Protein AF-A0A1F3XWE1-F1 (afdb_monomer_lite)

Sequence (343 aa):
MKLKFFFPVFALLLFAAQSAFTLTHSPFFERWLNPGEELTTATFKRLLDIAKEDPDAYELVQTAAARLNTASPDELITIVKLCPEVQVGEFRTSTSTLSAEPSRNWEQAIEENPELKDKVSRGYETAETRTPTRAILKILTELTICINPDRTLLDSYATLIHELAHYRGYSLFNARQDPLDFKDLEDYLAKVIRMPGGELEAYSTQYRALKRLKAMTRLPYSDSLEIFFTDYGDVVDEDKLSEFILNTLADGLYRKSLTTNFINLVVSDYNSTVRDYNLNVSEYRPLARRNLAIVTRNGDRQKQEYYANYVAALDAEIEAQVVRLEELKSRFGDLIVVNTTSP

Secondary structure (DSSP, 8-state):
-------SSHHHHHHHHHHHSSTT--TTTSBSS-TT----HHHHHHHHHHHHTSHHHHHHHHHHHHHTT-SSGGGGGGGEEE---EEETTEEE----PPP---HHHHHHHHS-HHHHHHHHHHHHS-----THHHHHHHHHS--EEE-TTSBHHHHHHHHHHHHHTTTSS-TTTS---GGGSSSHHHHHHHHHHSTTSHHHHHHHHHHHHHHHHHHH------GGGGGB-TTS-BS-HHHHHHHHHHHTTTTHHHHHHHHHHHHHHHHHHHHHHHHHHHIIIIIHHHHHHHHHHHHHHT-HHHHHHHHHHHHHHHHHHHHHHHHHHHHHHHHHHHHHHHHS--

Structure (mmCIF, N/CA/C/O backbone):
data_AF-A0A1F3XWE1-F1
#
_entry.id   AF-A0A1F3XWE1-F1
#
loop_
_atom_site.group_PDB
_atom_site.id
_atom_site.type_symbol
_atom_site.label_atom_id
_atom_site.label_alt_id
_atom_site.label_comp_id
_atom_site.label_asym_id
_atom_site.label_entity_id
_atom_site.label_seq_id
_atom_site.pdbx_PDB_ins_code
_atom_site.Cartn_x
_atom_site.Cartn_y
_atom_site.Cartn_z
_atom_site.occupancy
_atom_site.B_iso_or_equiv
_atom_site.auth_seq_id
_atom_site.auth_comp_id
_atom_site.auth_asym_id
_atom_site.auth_atom_id
_atom_site.pdbx_PDB_model_num
ATOM 1 N N . MET A 1 1 ? -58.934 -11.720 65.790 1.00 38.44 1 MET A N 1
ATOM 2 C CA . MET A 1 1 ? -57.595 -11.265 65.352 1.00 38.44 1 MET A CA 1
ATOM 3 C C . MET A 1 1 ? -56.863 -12.418 64.680 1.00 38.44 1 MET A C 1
ATOM 5 O O . MET A 1 1 ? -56.522 -13.378 65.353 1.00 38.44 1 MET A O 1
ATOM 9 N N . LYS A 1 2 ? -56.680 -12.368 63.357 1.00 36.88 2 LYS A N 1
ATOM 10 C CA . LYS A 1 2 ? -55.825 -13.295 62.598 1.00 36.88 2 LYS A CA 1
ATOM 11 C C . LYS A 1 2 ? -55.049 -12.458 61.577 1.00 36.88 2 LYS A C 1
ATOM 13 O O . LYS A 1 2 ? -55.593 -12.154 60.523 1.00 36.88 2 LYS A O 1
ATOM 18 N N . LEU A 1 3 ? -53.820 -12.055 61.904 1.00 37.91 3 LEU A N 1
ATOM 19 C CA . LEU A 1 3 ? -52.860 -11.586 60.902 1.00 37.91 3 LEU A CA 1
ATOM 20 C C . LEU A 1 3 ? -52.168 -12.826 60.330 1.00 37.91 3 LEU A C 1
ATOM 22 O O . LEU A 1 3 ? -51.479 -13.540 61.057 1.00 37.91 3 LEU A O 1
ATOM 26 N N . LYS A 1 4 ? -52.394 -13.112 59.047 1.00 40.78 4 LYS A N 1
ATOM 27 C CA . LYS A 1 4 ? -51.652 -14.131 58.303 1.00 40.78 4 LYS A CA 1
ATOM 28 C C . LYS A 1 4 ? -50.571 -13.451 57.462 1.00 40.78 4 LYS A C 1
ATOM 30 O O . LYS A 1 4 ? -50.860 -12.539 56.697 1.00 40.78 4 LYS A O 1
ATOM 35 N N . PHE A 1 5 ? -49.353 -13.937 57.677 1.00 44.38 5 PHE A N 1
ATOM 36 C CA . PHE A 1 5 ? -48.121 -13.814 56.902 1.00 44.38 5 PHE A CA 1
ATOM 37 C C . PHE A 1 5 ? -48.283 -13.398 55.432 1.00 44.38 5 PHE A C 1
ATOM 39 O O . PHE A 1 5 ? -48.908 -14.106 54.647 1.00 44.38 5 PHE A O 1
ATOM 46 N N . PHE A 1 6 ? -47.615 -12.303 55.063 1.00 46.88 6 PHE A N 1
ATOM 47 C CA . PHE A 1 6 ? -47.475 -11.808 53.692 1.00 46.88 6 PHE A CA 1
ATOM 48 C C . PHE A 1 6 ? -46.016 -11.401 53.417 1.00 46.88 6 PHE A C 1
ATOM 50 O O . PHE A 1 6 ? -45.745 -10.262 53.086 1.00 46.88 6 PHE A O 1
ATOM 57 N N . PHE A 1 7 ? -45.041 -12.296 53.595 1.00 50.22 7 PHE A N 1
ATOM 58 C CA . PHE A 1 7 ? -43.646 -12.028 53.202 1.00 50.22 7 PHE A CA 1
ATOM 59 C C . PHE A 1 7 ? -42.942 -13.348 52.860 1.00 50.22 7 PHE A C 1
ATOM 61 O O . PHE A 1 7 ? -42.582 -14.093 53.769 1.00 50.22 7 PHE A O 1
ATOM 68 N N . PRO A 1 8 ? -42.831 -13.689 51.558 1.00 43.97 8 PRO A N 1
ATOM 69 C CA . PRO A 1 8 ? -41.490 -13.890 50.997 1.00 43.97 8 PRO A CA 1
ATOM 70 C C . PRO A 1 8 ? -41.343 -13.474 49.514 1.00 43.97 8 PRO A C 1
ATOM 72 O O . PRO A 1 8 ? -40.483 -14.000 48.820 1.00 43.97 8 PRO A O 1
ATOM 75 N N . VAL A 1 9 ? -42.149 -12.537 48.994 1.00 45.38 9 VAL A N 1
ATOM 76 C CA . VAL A 1 9 ? -42.001 -12.064 47.591 1.00 45.38 9 VAL A CA 1
ATOM 77 C C . VAL A 1 9 ? -41.087 -10.832 47.476 1.00 45.38 9 VAL A C 1
ATOM 79 O O . VAL A 1 9 ? -40.460 -10.612 46.446 1.00 45.38 9 VAL A O 1
ATOM 82 N N . PHE A 1 10 ? -40.912 -10.063 48.555 1.00 43.81 10 PHE A N 1
ATOM 83 C CA . PHE A 1 10 ? -40.093 -8.843 48.527 1.00 43.81 10 PHE A CA 1
ATOM 84 C C . PHE A 1 10 ? -38.574 -9.102 48.544 1.00 43.81 10 PHE A C 1
ATOM 86 O O . PHE A 1 10 ? -37.811 -8.291 48.030 1.00 43.81 10 PHE A O 1
ATOM 93 N N . ALA A 1 11 ? -38.121 -10.243 49.076 1.00 43.62 11 ALA A N 1
ATOM 94 C CA . ALA A 1 11 ? -36.691 -10.561 49.156 1.00 43.62 11 ALA A CA 1
ATOM 95 C C . ALA A 1 11 ? -36.092 -11.026 47.812 1.00 43.62 11 ALA A C 1
ATOM 97 O O . ALA A 1 11 ? -34.915 -10.783 47.557 1.00 43.62 11 ALA A O 1
ATOM 98 N N . LEU A 1 12 ? -36.894 -11.631 46.923 1.00 39.72 12 LEU A N 1
ATOM 99 C CA . LEU A 1 12 ? -36.429 -12.027 45.585 1.00 39.72 12 LEU A CA 1
ATOM 100 C C . LEU A 1 12 ? -36.300 -10.829 44.626 1.00 39.72 12 LEU A C 1
ATOM 102 O O . LEU A 1 12 ? -35.434 -10.830 43.754 1.00 39.72 12 LEU A O 1
ATOM 106 N N . LEU A 1 13 ? -37.116 -9.785 44.808 1.00 41.59 13 LEU A N 1
ATOM 107 C CA . LEU A 1 13 ? -37.059 -8.573 43.982 1.00 41.59 13 LEU A CA 1
ATOM 108 C C . LEU A 1 13 ? -35.859 -7.674 44.322 1.00 41.59 13 LEU A C 1
ATOM 110 O O . LEU A 1 13 ? -35.336 -7.009 43.433 1.00 41.59 13 LEU A O 1
ATOM 114 N N . LEU A 1 14 ? -35.361 -7.699 45.563 1.00 43.78 14 LEU A N 1
ATOM 115 C CA . LEU A 1 14 ? -34.156 -6.950 45.944 1.00 43.78 14 LEU A CA 1
ATOM 116 C C . LEU A 1 14 ? -32.855 -7.577 45.409 1.00 43.78 14 LEU A C 1
ATOM 118 O O . LEU A 1 14 ? -31.953 -6.838 45.019 1.00 43.78 14 LEU A O 1
ATOM 122 N N . PHE A 1 15 ? -32.775 -8.907 45.289 1.00 43.91 15 PHE A N 1
ATOM 123 C CA . PHE A 1 15 ? -31.618 -9.567 44.663 1.00 43.91 15 PHE A CA 1
ATOM 124 C C . PHE A 1 15 ? -31.596 -9.415 43.132 1.00 43.91 15 PHE A C 1
ATOM 126 O O . PHE A 1 15 ? -30.522 -9.267 42.545 1.00 43.91 15 PHE A O 1
ATOM 133 N N . ALA A 1 16 ? -32.764 -9.375 42.481 1.00 45.50 16 ALA A N 1
ATOM 134 C CA . ALA A 1 16 ? -32.868 -9.060 41.053 1.00 45.50 16 ALA A CA 1
ATOM 135 C C . ALA A 1 16 ? -32.556 -7.577 40.755 1.00 45.50 16 ALA A C 1
ATOM 137 O O . ALA A 1 16 ? -31.942 -7.261 39.739 1.00 45.50 16 ALA A O 1
ATOM 138 N N . ALA A 1 17 ? -32.907 -6.659 41.663 1.00 45.22 17 ALA A N 1
ATOM 139 C CA . ALA A 1 17 ? -32.589 -5.239 41.512 1.00 45.22 17 ALA A CA 1
ATOM 140 C C . ALA A 1 17 ? -31.094 -4.926 41.726 1.00 45.22 17 ALA A C 1
ATOM 142 O O . ALA A 1 17 ? -30.559 -4.059 41.042 1.00 45.22 17 ALA A O 1
ATOM 143 N N . GLN A 1 18 ? -30.388 -5.646 42.610 1.00 45.31 18 GLN A N 1
ATOM 144 C CA . GLN A 1 18 ? -28.936 -5.470 42.797 1.00 45.31 18 GLN A CA 1
ATOM 145 C C . GLN A 1 18 ? -28.090 -6.087 41.674 1.00 45.31 18 GLN A C 1
ATOM 147 O O . GLN A 1 18 ? -27.029 -5.557 41.346 1.00 45.31 18 GLN A O 1
ATOM 152 N N . SER A 1 19 ? -28.569 -7.155 41.032 1.00 44.84 19 SER A N 1
ATOM 153 C CA . SER A 1 19 ? -27.909 -7.738 39.852 1.00 44.84 19 SER A CA 1
ATOM 154 C C . SER A 1 19 ? -28.172 -6.947 38.563 1.00 44.84 19 SER A C 1
ATOM 156 O O . SER A 1 19 ? -27.360 -6.997 37.645 1.00 44.84 19 SER A O 1
ATOM 158 N N . ALA A 1 20 ? -29.236 -6.138 38.512 1.00 46.00 20 ALA A N 1
ATOM 159 C CA . ALA A 1 20 ? -29.460 -5.175 37.432 1.00 46.00 20 ALA A CA 1
ATOM 160 C C . ALA A 1 20 ? -28.655 -3.865 37.593 1.00 46.00 20 ALA A C 1
ATOM 162 O O . ALA A 1 20 ? -28.468 -3.142 36.618 1.00 46.00 20 ALA A O 1
ATOM 163 N N . PHE A 1 21 ? -28.145 -3.556 38.794 1.00 44.34 21 PHE A N 1
ATOM 164 C CA . PHE A 1 21 ? -27.454 -2.288 39.085 1.00 44.34 21 PHE A CA 1
ATOM 165 C C . PHE A 1 21 ? -25.925 -2.324 38.910 1.00 44.34 21 PHE A C 1
ATOM 167 O O . PHE A 1 21 ? -25.269 -1.300 39.071 1.00 44.34 21 PHE A O 1
ATOM 174 N N . THR A 1 22 ? -25.340 -3.474 38.566 1.00 47.19 22 THR A N 1
ATOM 175 C CA . THR A 1 22 ? -23.885 -3.624 38.341 1.00 47.19 22 THR A CA 1
ATOM 176 C C . THR A 1 22 ? -23.480 -3.633 36.865 1.00 47.19 22 THR A C 1
ATOM 178 O O . THR A 1 22 ? -22.293 -3.668 36.559 1.00 47.19 22 THR A O 1
ATOM 181 N N . LEU A 1 23 ? -24.437 -3.517 35.938 1.00 48.06 23 LEU A N 1
ATOM 182 C CA . LEU A 1 23 ? -24.165 -3.390 34.498 1.00 48.06 23 LEU A CA 1
ATOM 183 C C . LEU A 1 23 ? -23.799 -1.962 34.053 1.00 48.06 23 LEU A C 1
ATOM 185 O O . LEU A 1 23 ? -23.450 -1.761 32.894 1.00 48.06 23 LEU A O 1
ATOM 189 N N . THR A 1 24 ? -23.860 -0.968 34.943 1.00 50.25 24 THR A N 1
ATOM 190 C CA . THR A 1 24 ? -23.627 0.447 34.598 1.00 50.25 24 THR A CA 1
ATOM 191 C C . THR A 1 24 ? -22.168 0.899 34.676 1.00 50.25 24 THR A C 1
ATOM 193 O O . THR A 1 24 ? -21.884 2.008 34.246 1.00 50.25 24 THR A O 1
ATOM 196 N N . HIS A 1 25 ? -21.249 0.059 35.164 1.00 58.22 25 HIS A N 1
ATOM 197 C CA . HIS A 1 25 ? -19.831 0.416 35.351 1.00 58.22 25 HIS A CA 1
ATOM 198 C C . HIS A 1 25 ? -18.911 -0.633 34.725 1.00 58.22 25 HIS A C 1
ATOM 200 O O . HIS A 1 25 ? -18.010 -1.180 35.364 1.00 58.22 25 HIS A O 1
ATOM 206 N N . SER A 1 26 ? -19.196 -1.002 33.475 1.00 67.50 26 SER A N 1
ATOM 207 C CA . SER A 1 26 ? -18.254 -1.829 32.732 1.00 67.50 26 SER A CA 1
ATOM 208 C C . SER A 1 26 ? -17.048 -0.970 32.338 1.00 67.50 26 SER A C 1
ATOM 210 O O . SER A 1 26 ? -17.235 0.022 31.626 1.00 67.50 26 SER A O 1
ATOM 212 N N . PRO A 1 27 ? -15.810 -1.365 32.694 1.00 71.62 27 PRO A N 1
ATOM 213 C CA . PRO A 1 27 ? -14.606 -0.623 32.316 1.00 71.62 27 PRO A CA 1
ATOM 214 C C . PRO A 1 27 ? -14.388 -0.571 30.795 1.00 71.62 27 PRO A C 1
ATOM 216 O O . PRO A 1 27 ? -13.510 0.148 30.327 1.00 71.62 27 PRO A O 1
ATOM 219 N N . PHE A 1 28 ? -15.164 -1.340 30.023 1.00 72.88 28 PHE A N 1
ATOM 220 C CA . PHE A 1 28 ? -15.141 -1.327 28.565 1.00 72.88 28 PHE A CA 1
ATOM 221 C C . PHE A 1 28 ? -15.847 -0.118 27.948 1.00 72.88 28 PHE A C 1
ATOM 223 O O . PHE A 1 28 ? -15.484 0.259 26.839 1.00 72.88 28 PHE A O 1
ATOM 230 N N . PHE A 1 29 ? -16.834 0.467 28.639 1.00 69.94 29 PHE A N 1
ATOM 231 C CA . PHE A 1 29 ? -17.648 1.582 28.130 1.00 69.94 29 PHE A CA 1
ATOM 232 C C . PHE A 1 29 ? -17.303 2.926 28.759 1.00 69.94 29 PHE A C 1
ATOM 234 O O . PHE A 1 29 ? -17.658 3.974 28.220 1.00 69.94 29 PHE A O 1
ATOM 241 N N . GLU A 1 30 ? -16.608 2.908 29.889 1.00 72.06 30 GLU A N 1
ATOM 242 C CA . GLU A 1 30 ? -16.018 4.114 30.442 1.00 72.06 30 GLU A CA 1
ATOM 243 C C . GLU A 1 30 ? -14.798 4.519 29.612 1.00 72.06 30 GLU A C 1
ATOM 245 O O . GLU A 1 30 ? -14.103 3.688 29.013 1.00 72.06 30 GLU A O 1
ATOM 250 N N . ARG A 1 31 ? -14.522 5.825 29.584 1.00 71.19 31 ARG A N 1
ATOM 251 C CA . ARG A 1 31 ? -13.209 6.286 29.143 1.00 71.19 31 ARG A CA 1
ATOM 252 C C . ARG A 1 31 ? -12.172 5.640 30.043 1.00 71.19 31 ARG A C 1
ATOM 254 O O . ARG A 1 31 ? -12.241 5.740 31.264 1.00 71.19 31 ARG A O 1
ATOM 261 N N . TRP A 1 32 ? -11.233 4.949 29.422 1.00 78.94 32 TRP A N 1
ATOM 262 C CA . TRP A 1 32 ? -10.223 4.174 30.132 1.00 78.94 32 TRP A CA 1
ATOM 263 C C . TRP A 1 32 ? -8.897 4.927 30.282 1.00 78.94 32 TRP A C 1
ATOM 265 O O . TRP A 1 32 ? -8.023 4.461 31.014 1.00 78.94 32 TRP A O 1
ATOM 275 N N . LEU A 1 33 ? -8.797 6.074 29.601 1.00 75.19 33 LEU A N 1
ATOM 276 C CA . LEU A 1 33 ? -7.755 7.091 29.668 1.00 75.19 33 LEU A CA 1
ATOM 277 C C . LEU A 1 33 ? -8.421 8.466 29.819 1.00 75.19 33 LEU A C 1
ATOM 279 O O . LEU A 1 33 ? -9.435 8.743 29.169 1.00 75.19 33 LEU A O 1
ATOM 283 N N . ASN A 1 34 ? -7.865 9.333 30.667 1.00 72.19 34 ASN A N 1
ATOM 284 C CA . ASN A 1 34 ? -8.291 10.732 30.706 1.00 72.19 34 ASN A CA 1
ATOM 285 C C . ASN A 1 34 ? -7.643 11.529 29.559 1.00 72.19 34 ASN A C 1
ATOM 287 O O . ASN A 1 34 ? -6.523 11.224 29.140 1.00 72.19 34 ASN A O 1
ATOM 291 N N . PRO A 1 35 ? -8.299 12.595 29.064 1.00 62.78 35 PRO A N 1
ATOM 292 C CA . PRO A 1 35 ? -7.697 13.476 28.068 1.00 62.78 35 PRO A CA 1
ATOM 293 C C . PRO A 1 35 ? -6.374 14.064 28.578 1.00 62.78 35 PRO A C 1
ATOM 295 O O . PRO A 1 35 ? -6.333 14.669 29.648 1.00 62.78 35 PRO A O 1
ATOM 298 N N . GLY A 1 36 ? -5.302 13.900 27.800 1.00 61.28 36 GLY A N 1
ATOM 299 C CA . GLY A 1 36 ? -3.960 14.380 28.147 1.00 61.28 36 GLY A CA 1
ATOM 300 C C . GLY A 1 36 ? -3.110 13.409 28.974 1.00 61.28 36 GLY A C 1
ATOM 301 O O . GLY A 1 36 ? -1.948 13.717 29.226 1.00 61.28 36 GLY A O 1
ATOM 302 N N . GLU A 1 37 ? -3.640 12.246 29.369 1.00 72.38 37 GLU A N 1
ATOM 303 C CA . GLU A 1 37 ? -2.812 11.157 29.898 1.00 72.38 37 GLU A CA 1
ATOM 304 C C . GLU A 1 37 ? -1.975 10.513 28.785 1.00 72.38 37 GLU A C 1
ATOM 306 O O . GLU A 1 37 ? -2.384 10.477 27.625 1.00 72.38 37 GLU A O 1
ATOM 311 N N . GLU A 1 38 ? -0.795 10.001 29.141 1.00 75.12 38 GLU A N 1
ATOM 312 C CA . GLU A 1 38 ? 0.094 9.280 28.225 1.00 75.12 38 GLU A CA 1
ATOM 313 C C . GLU A 1 38 ? -0.240 7.779 28.182 1.00 75.12 38 GLU A C 1
ATOM 315 O O . GLU A 1 38 ? -0.679 7.185 29.173 1.00 75.12 38 GLU A O 1
ATOM 320 N N . LEU A 1 39 ? 0.019 7.124 27.043 1.00 78.50 39 LEU A N 1
ATOM 321 C CA . LEU A 1 39 ? -0.086 5.668 26.953 1.00 78.50 39 LEU A CA 1
ATOM 322 C C . LEU A 1 39 ? 1.090 5.046 27.699 1.00 78.50 39 LEU A C 1
ATOM 324 O O . LEU A 1 39 ? 2.219 5.039 27.216 1.00 78.50 39 LEU A O 1
ATOM 328 N N . THR A 1 40 ? 0.815 4.496 28.876 1.00 83.25 40 THR A N 1
ATOM 329 C CA . THR A 1 40 ? 1.825 3.768 29.647 1.00 83.25 40 THR A CA 1
ATOM 330 C C . THR A 1 40 ? 1.863 2.297 29.236 1.00 83.25 40 THR A C 1
ATOM 332 O O . THR A 1 40 ? 0.886 1.754 28.711 1.00 83.25 40 THR A O 1
ATOM 335 N N . THR A 1 41 ? 2.952 1.603 29.573 1.00 82.75 41 THR A N 1
ATOM 336 C CA . THR A 1 41 ? 3.042 0.140 29.444 1.00 82.75 41 THR A CA 1
ATOM 337 C C . THR A 1 41 ? 1.909 -0.582 30.164 1.00 82.75 41 THR A C 1
ATOM 339 O O . THR A 1 41 ? 1.365 -1.541 29.627 1.00 82.75 41 THR A O 1
ATOM 342 N N . ALA A 1 42 ? 1.513 -0.122 31.353 1.00 83.62 42 ALA A N 1
ATOM 343 C CA . ALA A 1 42 ? 0.414 -0.733 32.096 1.00 83.62 42 ALA A CA 1
ATOM 344 C C . ALA A 1 42 ? -0.925 -0.566 31.364 1.00 83.62 42 ALA A C 1
ATOM 346 O O . ALA A 1 42 ? -1.727 -1.495 31.311 1.00 83.62 42 ALA A O 1
ATOM 347 N N . THR A 1 43 ? -1.148 0.601 30.761 1.00 83.69 43 THR A N 1
ATOM 348 C CA . THR A 1 43 ? -2.374 0.906 30.024 1.00 83.69 43 THR A CA 1
ATOM 349 C C . THR A 1 43 ? -2.422 0.087 28.727 1.00 83.69 43 THR A C 1
ATOM 351 O O . THR A 1 43 ? -3.387 -0.635 28.503 1.00 83.69 43 THR A O 1
ATOM 354 N N . PHE A 1 44 ? -1.345 0.058 27.937 1.00 87.00 44 PHE A N 1
ATOM 355 C CA . PHE A 1 44 ? -1.264 -0.789 26.739 1.00 87.00 44 PHE A CA 1
ATOM 356 C C . PHE A 1 44 ? -1.439 -2.286 27.043 1.00 87.00 44 PHE A C 1
ATOM 358 O O . PHE A 1 44 ? -2.147 -2.984 26.320 1.00 87.00 44 PHE A O 1
ATOM 365 N N . LYS A 1 45 ? -0.879 -2.776 28.158 1.00 87.38 45 LYS A N 1
ATOM 366 C CA . LYS A 1 45 ? -1.058 -4.169 28.591 1.00 87.38 45 LYS A CA 1
ATOM 367 C C . LYS A 1 45 ? -2.516 -4.560 28.768 1.00 87.38 45 LYS A C 1
ATOM 369 O O . LYS A 1 45 ? -2.858 -5.683 28.433 1.00 87.38 45 LYS A O 1
ATOM 374 N N . ARG A 1 46 ? -3.396 -3.640 29.177 1.00 87.25 46 ARG A N 1
ATOM 375 C CA . ARG A 1 46 ? -4.840 -3.919 29.257 1.00 87.25 46 ARG A CA 1
ATOM 376 C C . ARG A 1 46 ? -5.430 -4.285 27.891 1.00 87.25 46 ARG A C 1
ATOM 378 O O . ARG A 1 46 ? -6.257 -5.185 27.829 1.00 87.25 46 ARG A O 1
ATOM 385 N N . LEU A 1 47 ? -4.996 -3.628 26.810 1.00 88.12 47 LEU A N 1
ATOM 386 C CA . LEU A 1 47 ? -5.421 -3.964 25.443 1.00 88.12 47 LEU A CA 1
ATOM 387 C C . LEU A 1 47 ? -4.883 -5.335 25.016 1.00 88.12 47 LEU A C 1
ATOM 389 O O . LEU A 1 47 ? -5.623 -6.137 24.449 1.00 88.12 47 LEU A O 1
ATOM 393 N N . LEU A 1 48 ? -3.615 -5.621 25.325 1.00 89.56 48 LEU A N 1
ATOM 394 C CA . LEU A 1 48 ? -3.004 -6.917 25.020 1.00 89.56 48 LEU A CA 1
ATOM 395 C C . LEU A 1 48 ? -3.619 -8.062 25.822 1.00 89.56 48 LEU A C 1
ATOM 397 O O . LEU A 1 48 ? -3.764 -9.158 25.297 1.00 89.56 48 LEU A O 1
ATOM 401 N N . ASP A 1 49 ? -3.976 -7.827 27.079 1.00 90.00 49 ASP A N 1
ATOM 402 C CA . ASP A 1 49 ? -4.607 -8.833 27.924 1.00 90.00 49 ASP A CA 1
ATOM 403 C C . ASP A 1 49 ? -6.006 -9.172 27.401 1.00 90.00 49 ASP A C 1
ATOM 405 O O . ASP A 1 49 ? -6.340 -10.346 27.329 1.00 90.00 49 ASP A O 1
ATOM 409 N N . ILE A 1 50 ? -6.769 -8.188 26.905 1.00 88.69 50 ILE A N 1
ATOM 410 C CA . ILE A 1 50 ? -8.016 -8.461 26.168 1.00 88.69 50 ILE A CA 1
ATOM 411 C C . ILE A 1 50 ? -7.728 -9.286 24.906 1.00 88.69 50 ILE A C 1
ATOM 413 O O . ILE A 1 50 ? -8.427 -10.261 24.642 1.00 88.69 50 ILE A O 1
ATOM 417 N N . ALA A 1 51 ? -6.698 -8.924 24.134 1.00 89.62 51 ALA A N 1
ATOM 418 C CA . ALA A 1 51 ? -6.335 -9.661 22.926 1.00 89.62 51 ALA A CA 1
ATOM 419 C C . ALA A 1 51 ? -5.928 -11.115 23.218 1.00 89.62 51 ALA A C 1
ATOM 421 O O . ALA A 1 51 ? -6.259 -11.986 22.430 1.00 89.62 51 ALA A O 1
ATOM 422 N N . LYS A 1 52 ? -5.262 -11.402 24.346 1.00 90.19 52 LYS A N 1
ATOM 423 C CA . LYS A 1 52 ? -4.861 -12.766 24.751 1.00 90.19 52 LYS A CA 1
ATOM 424 C C . LYS A 1 52 ? -6.040 -13.699 25.025 1.00 90.19 52 LYS A C 1
ATOM 426 O O . LYS A 1 52 ? -5.885 -14.908 24.877 1.00 90.19 52 LYS A O 1
ATOM 431 N N . GLU A 1 53 ? -7.191 -13.156 25.414 1.00 89.06 53 GLU A N 1
ATOM 432 C CA . GLU A 1 53 ? -8.419 -13.936 25.622 1.00 89.06 53 GLU A CA 1
ATOM 433 C C . GLU A 1 53 ? -9.100 -14.322 24.291 1.00 89.06 53 GLU A C 1
ATOM 435 O O . GLU A 1 53 ? -9.983 -15.177 24.270 1.00 89.06 53 GLU A O 1
ATOM 440 N N . ASP A 1 54 ? -8.678 -13.728 23.167 1.00 88.69 54 ASP A N 1
ATOM 441 C CA . ASP A 1 54 ? -9.142 -14.046 21.814 1.00 88.69 54 ASP A CA 1
ATOM 442 C C . ASP A 1 54 ? -7.990 -14.654 20.982 1.00 88.69 54 ASP A C 1
ATOM 444 O O . ASP A 1 54 ? -7.097 -13.924 20.548 1.00 88.69 54 ASP A O 1
ATOM 448 N N . PRO A 1 55 ? -8.003 -15.974 20.701 1.00 89.50 55 PRO A N 1
ATOM 449 C CA . PRO A 1 55 ? -6.930 -16.640 19.961 1.00 89.50 55 PRO A CA 1
ATOM 450 C C . PRO A 1 55 ? -6.570 -15.983 18.622 1.00 89.50 55 PRO A C 1
ATOM 452 O O . PRO A 1 55 ? -5.386 -15.877 18.302 1.00 89.50 55 PRO A O 1
ATOM 455 N N . ASP A 1 56 ? -7.557 -15.494 17.868 1.00 89.25 56 ASP A N 1
ATOM 456 C CA . ASP A 1 56 ? -7.319 -14.873 16.560 1.00 89.25 56 ASP A CA 1
ATOM 457 C C . ASP A 1 56 ? -6.712 -13.471 16.719 1.00 89.25 56 ASP A C 1
ATOM 459 O O . ASP A 1 56 ? -5.857 -13.058 15.934 1.00 89.25 56 ASP A O 1
ATOM 463 N N . ALA A 1 57 ? -7.157 -12.719 17.731 1.00 90.94 57 ALA A N 1
ATOM 464 C CA . ALA A 1 57 ? -6.595 -11.408 18.040 1.00 90.94 57 ALA A CA 1
ATOM 465 C C . ALA A 1 57 ? -5.168 -11.530 18.590 1.00 90.94 57 ALA A C 1
ATOM 467 O O . ALA A 1 57 ? -4.303 -10.709 18.286 1.00 90.94 57 ALA A O 1
ATOM 468 N N . TYR A 1 58 ? -4.892 -12.572 19.371 1.00 92.06 58 TYR A N 1
ATOM 469 C CA . TYR A 1 58 ? -3.552 -12.827 19.868 1.00 92.06 58 TYR A CA 1
ATOM 470 C C . TYR A 1 58 ? -2.596 -13.269 18.754 1.00 92.06 58 TYR A C 1
ATOM 472 O O . TYR A 1 58 ? -1.452 -12.816 18.717 1.00 92.06 58 TYR A O 1
ATOM 480 N N . GLU A 1 59 ? -3.065 -14.072 17.796 1.00 91.12 59 GLU A N 1
ATOM 481 C CA . GLU A 1 59 ? -2.294 -14.415 16.596 1.00 91.12 59 GLU A CA 1
ATOM 482 C C . GLU A 1 59 ? -1.914 -13.160 15.784 1.00 91.12 59 GLU A C 1
ATOM 484 O O . GLU A 1 59 ? -0.775 -13.044 15.323 1.00 91.12 59 GLU A O 1
ATOM 489 N N . LEU A 1 60 ? -2.821 -12.181 15.647 1.00 89.19 60 LEU A N 1
ATOM 490 C CA . LEU A 1 60 ? -2.517 -10.888 15.011 1.00 89.19 60 LEU A CA 1
ATOM 491 C C . LEU A 1 60 ? -1.393 -10.147 15.723 1.00 89.19 60 LEU A C 1
ATOM 493 O O . LEU A 1 60 ? -0.444 -9.692 15.088 1.00 89.19 60 LEU A O 1
ATOM 497 N N . VAL A 1 61 ? -1.496 -10.051 17.048 1.00 89.25 61 VAL A N 1
ATOM 498 C CA . VAL A 1 61 ? -0.485 -9.422 17.898 1.00 89.25 61 VAL A CA 1
ATOM 499 C C . VAL A 1 61 ? 0.873 -10.101 17.696 1.00 89.25 61 VAL A C 1
ATOM 501 O O . VAL A 1 61 ? 1.878 -9.423 17.489 1.00 89.25 61 VAL A O 1
ATOM 504 N N . GLN A 1 62 ? 0.914 -11.435 17.694 1.00 89.00 62 GLN A N 1
ATOM 505 C CA . GLN A 1 62 ? 2.142 -12.197 17.456 1.00 89.00 62 GLN A CA 1
ATOM 506 C C . GLN A 1 62 ? 2.701 -11.974 16.045 1.00 89.00 62 GLN A C 1
ATOM 508 O O . GLN A 1 62 ? 3.908 -11.798 15.880 1.00 89.00 62 GLN A O 1
ATOM 513 N N . THR A 1 63 ? 1.831 -11.939 15.037 1.00 85.69 63 THR A N 1
ATOM 514 C CA . THR A 1 63 ? 2.209 -11.706 13.637 1.00 85.69 63 THR A CA 1
ATOM 515 C C . THR A 1 63 ? 2.824 -10.320 13.455 1.00 85.69 63 THR A C 1
ATOM 517 O O . THR A 1 63 ? 3.896 -10.193 12.861 1.00 85.69 63 THR A O 1
ATOM 520 N N . ALA A 1 64 ? 2.188 -9.283 14.002 1.00 84.38 64 ALA A N 1
ATOM 521 C CA . ALA A 1 64 ? 2.704 -7.920 13.963 1.00 84.38 64 ALA A CA 1
ATOM 522 C C . ALA A 1 64 ? 4.041 -7.804 14.709 1.00 84.38 64 ALA A C 1
ATOM 524 O O . ALA A 1 64 ? 5.002 -7.260 14.167 1.00 84.38 64 ALA A O 1
ATOM 525 N N . ALA A 1 65 ? 4.140 -8.390 15.908 1.00 84.50 65 ALA A N 1
ATOM 526 C CA . ALA A 1 65 ? 5.366 -8.402 16.702 1.00 84.50 65 ALA A CA 1
ATOM 527 C C . ALA A 1 65 ? 6.541 -9.041 15.940 1.00 84.50 65 ALA A C 1
ATOM 529 O O . ALA A 1 65 ? 7.635 -8.469 15.889 1.00 84.50 65 ALA A O 1
ATOM 530 N N . ALA A 1 66 ? 6.305 -10.190 15.299 1.00 81.50 66 ALA A N 1
ATOM 531 C CA . ALA A 1 66 ? 7.310 -10.883 14.500 1.00 81.50 66 ALA A CA 1
ATOM 532 C C . ALA A 1 66 ? 7.753 -10.055 13.285 1.00 81.50 66 ALA A C 1
ATOM 534 O O . ALA A 1 66 ? 8.946 -9.939 13.017 1.00 81.50 66 ALA A O 1
ATOM 535 N N . ARG A 1 67 ? 6.810 -9.434 12.568 1.00 78.19 67 ARG A N 1
ATOM 536 C CA . ARG A 1 67 ? 7.120 -8.606 11.389 1.00 78.19 67 ARG A CA 1
ATOM 537 C C . ARG A 1 67 ? 7.911 -7.353 11.716 1.00 78.19 67 ARG A C 1
ATOM 539 O O . ARG A 1 67 ? 8.713 -6.906 10.903 1.00 78.19 67 ARG A O 1
ATOM 546 N N . LEU A 1 68 ? 7.702 -6.813 12.905 1.00 76.69 68 LEU A N 1
ATOM 547 C CA . LEU A 1 68 ? 8.420 -5.648 13.399 1.00 76.69 68 LEU A CA 1
ATOM 548 C C . LEU A 1 68 ? 9.755 -5.998 14.057 1.00 76.69 68 LEU A C 1
ATOM 550 O O . LEU A 1 68 ? 10.417 -5.113 14.590 1.00 76.69 68 LEU A O 1
ATOM 554 N N . ASN A 1 69 ? 10.171 -7.270 13.989 1.00 79.25 69 ASN A N 1
ATOM 555 C CA . ASN A 1 69 ? 11.387 -7.785 14.616 1.00 79.25 69 ASN A CA 1
ATOM 556 C C . ASN A 1 69 ? 11.472 -7.441 16.110 1.00 79.25 69 ASN A C 1
ATOM 558 O O . ASN A 1 69 ? 12.554 -7.192 16.641 1.00 79.25 69 ASN A O 1
ATOM 562 N N . THR A 1 70 ? 10.324 -7.417 16.785 1.00 76.69 70 THR A N 1
ATOM 563 C CA . THR A 1 70 ? 10.269 -7.200 18.231 1.00 76.69 70 THR A CA 1
ATOM 564 C C . THR A 1 70 ? 10.567 -8.499 18.974 1.00 76.69 70 THR A C 1
ATOM 566 O O . THR A 1 70 ? 10.263 -9.594 18.496 1.00 76.69 70 THR A O 1
ATOM 569 N N . ALA A 1 71 ? 11.162 -8.394 20.159 1.00 66.75 71 ALA A N 1
ATOM 570 C CA . ALA A 1 71 ? 11.455 -9.538 21.013 1.00 66.75 71 ALA A CA 1
ATOM 571 C C . ALA A 1 71 ? 10.200 -10.074 21.725 1.00 66.75 71 ALA A C 1
ATOM 573 O O . ALA A 1 71 ? 10.184 -11.231 22.151 1.00 66.75 71 ALA A O 1
ATOM 574 N N . SER A 1 72 ? 9.148 -9.255 21.876 1.00 83.06 72 SER A N 1
ATOM 575 C CA . SER A 1 72 ? 7.884 -9.667 22.500 1.00 83.06 72 SER A CA 1
ATOM 576 C C . SER A 1 72 ? 6.684 -8.794 22.090 1.00 83.06 72 SER A C 1
ATOM 578 O O . SER A 1 72 ? 6.876 -7.624 21.763 1.00 83.06 72 SER A O 1
ATOM 580 N N . PRO A 1 73 ? 5.436 -9.300 22.198 1.00 82.00 73 PRO A N 1
ATOM 581 C CA . PRO A 1 73 ? 4.214 -8.511 21.991 1.00 82.00 73 PRO A CA 1
ATOM 582 C C . PRO A 1 73 ? 4.127 -7.194 22.770 1.00 82.00 73 PRO A C 1
ATOM 584 O O . PRO A 1 73 ? 3.549 -6.228 22.280 1.00 82.00 73 PRO A O 1
ATOM 587 N N . ASP A 1 74 ? 4.707 -7.135 23.972 1.00 81.81 74 ASP A N 1
ATOM 588 C CA . ASP A 1 74 ? 4.695 -5.933 24.812 1.00 81.81 74 ASP A CA 1
ATOM 589 C C . ASP A 1 74 ? 5.466 -4.768 24.157 1.00 81.81 74 ASP A C 1
ATOM 591 O O . ASP A 1 74 ? 5.156 -3.605 24.413 1.00 81.81 74 ASP A O 1
ATOM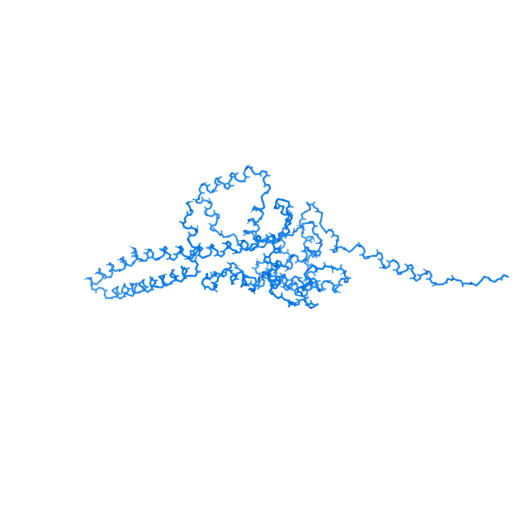 595 N N . GLU A 1 75 ? 6.439 -5.059 23.285 1.00 84.25 75 GLU A N 1
ATOM 596 C CA . GLU A 1 75 ? 7.231 -4.050 22.569 1.00 84.25 75 GLU A CA 1
ATOM 597 C C . GLU A 1 75 ? 6.460 -3.373 21.431 1.00 84.25 75 GLU A C 1
ATOM 599 O O . GLU A 1 75 ? 6.884 -2.313 20.964 1.00 84.25 75 GLU A O 1
ATOM 604 N N . LEU A 1 76 ? 5.288 -3.893 21.040 1.00 82.56 76 LEU A N 1
ATOM 605 C CA . LEU A 1 76 ? 4.390 -3.199 20.110 1.00 82.56 76 LEU A CA 1
ATOM 606 C C . LEU A 1 76 ? 3.977 -1.821 20.634 1.00 82.56 76 LEU A C 1
ATOM 608 O O . LEU A 1 76 ? 3.666 -0.945 19.837 1.00 82.56 76 LEU A O 1
ATOM 612 N N . ILE A 1 77 ? 4.053 -1.569 21.947 1.00 83.94 77 ILE A N 1
ATOM 613 C CA . ILE A 1 77 ? 3.818 -0.230 22.501 1.00 83.94 77 ILE A CA 1
ATOM 614 C C . ILE A 1 77 ? 4.687 0.849 21.846 1.00 83.94 77 ILE A C 1
ATOM 616 O O . ILE A 1 77 ? 4.263 1.993 21.747 1.00 83.94 77 ILE A O 1
ATOM 620 N N . THR A 1 78 ? 5.885 0.499 21.367 1.00 81.19 78 THR A N 1
ATOM 621 C CA . THR A 1 78 ? 6.806 1.449 20.720 1.00 81.19 78 THR A CA 1
ATOM 622 C C . THR A 1 78 ? 6.223 2.065 19.450 1.00 81.19 78 THR A C 1
ATOM 624 O O . THR A 1 78 ? 6.602 3.175 19.073 1.00 81.19 78 THR A O 1
ATOM 627 N N . ILE A 1 79 ? 5.269 1.368 18.833 1.00 76.25 79 ILE A N 1
ATOM 628 C CA . ILE A 1 79 ? 4.559 1.811 17.643 1.00 76.25 79 ILE A CA 1
ATOM 629 C C . ILE A 1 79 ? 3.146 2.289 17.971 1.00 76.25 79 ILE A C 1
ATOM 631 O O . ILE A 1 79 ? 2.474 2.780 17.083 1.00 76.25 79 ILE A O 1
ATOM 635 N N . VAL A 1 80 ? 2.659 2.189 19.211 1.00 80.31 80 VAL A N 1
ATOM 636 C CA . VAL A 1 80 ? 1.324 2.687 19.577 1.00 80.31 80 VAL A CA 1
ATOM 637 C C . VAL A 1 80 ? 1.448 4.041 20.262 1.00 80.31 80 VAL A C 1
ATOM 639 O O . VAL A 1 80 ? 2.148 4.188 21.261 1.00 80.31 80 VAL A O 1
ATOM 642 N N . LYS A 1 81 ? 0.745 5.050 19.744 1.00 80.31 81 LYS A N 1
ATOM 643 C CA . LYS A 1 81 ? 0.736 6.405 20.307 1.00 80.31 81 LYS A CA 1
ATOM 644 C C . LYS A 1 81 ? -0.689 6.872 20.560 1.00 80.31 81 LYS A C 1
ATOM 646 O O . LYS A 1 81 ? -1.622 6.493 19.851 1.00 80.31 81 LYS A O 1
ATOM 651 N N . LEU A 1 82 ? -0.845 7.739 21.560 1.00 77.25 82 LEU A N 1
ATOM 652 C CA . LEU A 1 82 ? -2.084 8.493 21.719 1.00 77.25 82 LEU A CA 1
ATOM 653 C C . LEU A 1 82 ? -2.062 9.666 20.760 1.00 77.25 82 LEU A C 1
ATOM 655 O O . LEU A 1 82 ? -1.160 10.503 20.809 1.00 77.25 82 LEU A O 1
ATOM 659 N N . CYS A 1 83 ? -3.058 9.709 19.890 1.00 71.38 83 CYS A N 1
ATOM 660 C CA . CYS A 1 83 ? -3.200 10.763 18.905 1.00 71.38 83 CYS A CA 1
ATOM 661 C C . CYS A 1 83 ? -4.494 11.509 19.234 1.00 71.38 83 CYS A C 1
ATOM 663 O O . CYS A 1 83 ? -5.558 10.882 19.240 1.00 71.38 83 CYS A O 1
ATOM 665 N N . PRO A 1 84 ? -4.437 12.815 19.564 1.00 62.88 84 PRO A N 1
ATOM 666 C CA . PRO A 1 84 ? -5.658 13.586 19.732 1.00 62.88 84 PRO A CA 1
ATOM 667 C C . PRO A 1 84 ? -6.460 13.515 18.434 1.00 62.88 84 PRO A C 1
ATOM 669 O O . PRO A 1 84 ? -5.881 13.481 17.345 1.00 62.88 84 PRO A O 1
ATOM 672 N N . GLU A 1 85 ? -7.787 13.483 18.554 1.00 54.66 85 GLU A N 1
ATOM 673 C CA . GLU A 1 85 ? -8.680 13.536 17.400 1.00 54.66 85 GLU A CA 1
ATOM 674 C C . GLU A 1 85 ? -8.304 14.770 16.571 1.00 54.66 85 GLU A C 1
ATOM 676 O O . GLU A 1 85 ? -8.382 15.908 17.045 1.00 54.66 85 GLU A O 1
ATOM 681 N N . VAL A 1 86 ? -7.795 14.550 15.360 1.00 47.59 86 VAL A N 1
ATOM 682 C CA . VAL A 1 86 ? -7.350 15.654 14.518 1.00 47.59 86 VAL A CA 1
ATOM 683 C C . VAL A 1 86 ? -8.615 16.353 14.044 1.00 47.59 86 VAL A C 1
ATOM 685 O O . VAL A 1 86 ? -9.395 15.790 13.282 1.00 47.59 86 VAL A O 1
ATOM 688 N N . GLN A 1 87 ? -8.865 17.568 14.529 1.00 33.81 87 GLN A N 1
ATOM 689 C CA . GLN A 1 87 ? -9.948 18.370 13.980 1.00 33.81 87 GLN A CA 1
ATOM 690 C C . GLN A 1 87 ? -9.518 18.957 12.638 1.00 33.81 87 GLN A C 1
ATOM 692 O O . GLN A 1 87 ? -8.658 19.837 12.562 1.00 33.81 87 GLN A O 1
ATOM 697 N N . VAL A 1 88 ? -10.126 18.457 11.567 1.00 33.50 88 VAL A N 1
ATOM 698 C CA . VAL A 1 88 ? -10.019 19.005 10.213 1.00 33.50 88 VAL A CA 1
ATOM 699 C C . VAL A 1 88 ? -11.066 20.097 10.076 1.00 33.50 88 VAL A C 1
ATOM 701 O O . VAL A 1 88 ? -12.126 19.865 9.527 1.00 33.50 88 VAL A O 1
ATOM 704 N N . GLY A 1 89 ? -10.819 21.294 10.614 1.00 38.53 89 GLY A N 1
ATOM 705 C CA . GLY A 1 89 ? -11.856 22.337 10.668 1.00 38.53 89 GLY A CA 1
ATOM 706 C C . GLY A 1 89 ? -12.953 21.999 11.689 1.00 38.53 89 GLY A C 1
ATOM 707 O O . GLY A 1 89 ? -12.633 21.616 12.808 1.00 38.53 89 GLY A O 1
ATOM 708 N N . GLU A 1 90 ? -14.237 22.127 11.334 1.00 22.69 90 GLU A N 1
ATOM 709 C CA . GLU A 1 90 ? -15.371 21.724 12.201 1.00 22.69 90 GLU A CA 1
ATOM 710 C C . GLU A 1 90 ? -15.513 20.195 12.364 1.00 22.69 90 GLU A C 1
ATOM 712 O O . GLU A 1 90 ? -16.402 19.714 13.067 1.00 22.69 90 GLU A O 1
ATOM 717 N N . PHE A 1 91 ? -14.638 19.412 11.733 1.00 33.03 91 PHE A N 1
ATOM 718 C CA . PHE A 1 91 ? -14.804 17.973 11.584 1.00 33.03 91 PHE A CA 1
ATOM 719 C C . PHE A 1 91 ? -13.899 17.190 12.528 1.00 33.03 91 PHE A C 1
ATOM 721 O O . PHE A 1 91 ? -12.710 17.475 12.647 1.00 33.03 91 PHE A O 1
ATOM 728 N N . ARG A 1 92 ? -14.460 16.168 13.180 1.00 30.08 92 ARG A N 1
ATOM 729 C CA . ARG A 1 92 ? -13.738 15.227 14.043 1.00 30.08 92 ARG A CA 1
ATOM 730 C C . ARG A 1 92 ? -13.325 14.012 13.224 1.00 30.08 92 ARG A C 1
ATOM 732 O O . ARG A 1 92 ? -14.193 13.243 12.820 1.00 30.08 92 ARG A O 1
ATOM 739 N N . THR A 1 93 ? -12.031 13.812 12.995 1.00 34.25 93 THR A N 1
ATOM 740 C CA . THR A 1 93 ? -11.541 12.550 12.433 1.00 34.25 93 THR A CA 1
ATOM 741 C C . THR A 1 93 ? -10.919 11.694 13.526 1.00 34.25 93 THR A C 1
ATOM 743 O O . THR A 1 93 ? -9.895 12.060 14.102 1.00 34.25 93 THR A O 1
ATOM 746 N N . SER A 1 94 ? -11.494 10.518 13.776 1.00 32.53 94 SER A N 1
ATOM 747 C CA . SER A 1 94 ? -10.784 9.410 14.417 1.00 32.53 94 SER A CA 1
ATOM 748 C C . SER A 1 94 ? -9.904 8.725 13.379 1.00 32.53 94 SER A C 1
ATOM 750 O O . SER A 1 94 ? -10.221 7.641 12.907 1.00 32.53 94 SER A O 1
ATOM 752 N N . THR A 1 95 ? -8.849 9.402 12.938 1.00 34.88 95 THR A N 1
ATOM 753 C CA . THR A 1 95 ? -7.853 8.800 12.051 1.00 34.88 95 THR A CA 1
ATOM 754 C C . THR A 1 95 ? -6.974 7.873 12.874 1.00 34.88 95 THR A C 1
ATOM 756 O O . THR A 1 95 ? -6.080 8.332 13.589 1.00 34.88 95 THR A O 1
ATOM 759 N N . SER A 1 96 ? -7.252 6.578 12.786 1.00 35.75 96 SER A N 1
ATOM 760 C CA . SER A 1 96 ? -6.213 5.567 12.841 1.00 35.75 96 SER A CA 1
ATOM 761 C C . SER A 1 96 ? -5.686 5.447 11.413 1.00 35.75 96 SER A C 1
ATOM 763 O O . SER A 1 96 ? -6.428 5.212 10.466 1.00 35.75 96 SER A O 1
ATOM 765 N N . THR A 1 97 ? -4.433 5.815 11.222 1.00 35.94 97 THR A N 1
ATOM 766 C CA . THR A 1 97 ? -3.732 5.537 9.978 1.00 35.94 97 THR A CA 1
ATOM 767 C C . THR A 1 97 ? -2.458 4.824 10.401 1.00 35.94 97 THR A C 1
ATOM 769 O O . THR A 1 97 ? -1.836 5.188 11.397 1.00 35.94 97 THR A O 1
ATOM 772 N N . LEU A 1 98 ? -2.094 3.775 9.686 1.00 30.83 98 LEU A N 1
ATOM 773 C CA . LEU A 1 98 ? -0.758 3.210 9.715 1.00 30.83 98 LEU A CA 1
ATOM 774 C C . LEU A 1 98 ? -0.022 3.733 8.488 1.00 30.83 98 LEU A C 1
ATOM 776 O O . LEU A 1 98 ? -0.485 3.578 7.359 1.00 30.83 98 LEU A O 1
ATOM 780 N N . SER A 1 99 ? 1.153 4.311 8.696 1.00 32.53 99 SER A N 1
ATOM 781 C CA . SER A 1 99 ? 2.186 4.345 7.669 1.00 32.53 99 SER A CA 1
ATOM 782 C C . SER A 1 99 ? 3.165 3.242 7.908 1.00 32.53 99 SER A C 1
ATOM 784 O O . SER A 1 99 ? 3.711 3.129 8.995 1.00 32.53 99 SER A O 1
ATOM 786 N N . ALA A 1 100 ? 3.454 2.461 6.883 1.00 30.56 100 ALA A N 1
ATOM 787 C CA . ALA A 1 100 ? 4.682 1.699 6.868 1.00 30.56 100 ALA A CA 1
ATOM 788 C C . ALA A 1 100 ? 5.713 2.464 6.028 1.00 30.56 100 ALA A C 1
ATOM 790 O O . ALA A 1 100 ? 5.544 2.626 4.825 1.00 30.56 100 ALA A O 1
ATOM 791 N N . GLU A 1 101 ? 6.776 2.871 6.721 1.00 30.38 101 GLU A N 1
ATOM 792 C CA . GLU A 1 101 ? 8.020 3.504 6.266 1.00 30.38 101 GLU A CA 1
ATOM 793 C C . GLU A 1 101 ? 7.982 4.989 5.837 1.00 30.38 101 GLU A C 1
ATOM 795 O O . GLU A 1 101 ? 7.187 5.399 4.988 1.00 30.38 101 GLU A O 1
ATOM 800 N N . PRO A 1 102 ? 8.946 5.808 6.319 1.00 32.50 102 PRO A N 1
ATOM 801 C CA . PRO A 1 102 ? 9.297 7.029 5.619 1.00 32.50 102 PRO A CA 1
ATOM 802 C C . PRO A 1 102 ? 9.854 6.588 4.269 1.00 32.50 102 PRO A C 1
ATOM 804 O O . PRO A 1 102 ? 10.870 5.890 4.211 1.00 32.50 102 PRO A O 1
ATOM 807 N N . SER A 1 103 ? 9.222 6.979 3.160 1.00 35.00 103 SER A N 1
ATOM 808 C CA . SER A 1 103 ? 9.932 6.873 1.888 1.00 35.00 103 SER A CA 1
ATOM 809 C C . SER A 1 103 ? 11.210 7.705 2.039 1.00 35.00 103 SER A C 1
ATOM 811 O O . SER A 1 103 ? 11.162 8.925 2.143 1.00 35.00 103 SER A O 1
ATOM 813 N N . ARG A 1 104 ? 12.382 7.065 2.104 1.00 38.75 104 ARG A N 1
ATOM 814 C CA . ARG A 1 104 ? 13.679 7.749 2.301 1.00 38.75 104 ARG A CA 1
ATOM 815 C C . ARG A 1 104 ? 13.973 8.845 1.259 1.00 38.75 104 ARG A C 1
ATOM 817 O O . ARG A 1 104 ? 14.945 9.574 1.392 1.00 38.75 104 ARG A O 1
ATOM 824 N N . ASN A 1 105 ? 13.123 8.991 0.245 1.00 44.09 105 ASN A N 1
ATOM 825 C CA . ASN A 1 105 ? 13.261 9.953 -0.834 1.00 44.09 105 ASN A CA 1
ATOM 826 C C . ASN A 1 105 ? 12.544 11.291 -0.584 1.00 44.09 105 ASN A C 1
ATOM 828 O O . ASN A 1 105 ? 12.887 12.255 -1.259 1.00 44.09 105 ASN A O 1
ATOM 832 N N . TRP A 1 106 ? 11.570 11.405 0.335 1.00 37.53 106 TRP A N 1
ATOM 833 C CA . TRP A 1 106 ? 10.897 12.701 0.563 1.00 37.53 106 TRP A CA 1
ATOM 834 C C . TRP A 1 106 ? 11.720 13.624 1.470 1.00 37.53 106 TRP A C 1
ATOM 836 O O . TRP A 1 106 ? 11.813 14.819 1.202 1.00 37.53 106 TRP A O 1
ATOM 846 N N . GLU A 1 107 ? 12.373 13.067 2.491 1.00 38.69 107 GLU A N 1
ATOM 847 C CA . GLU A 1 107 ? 13.316 13.785 3.362 1.00 38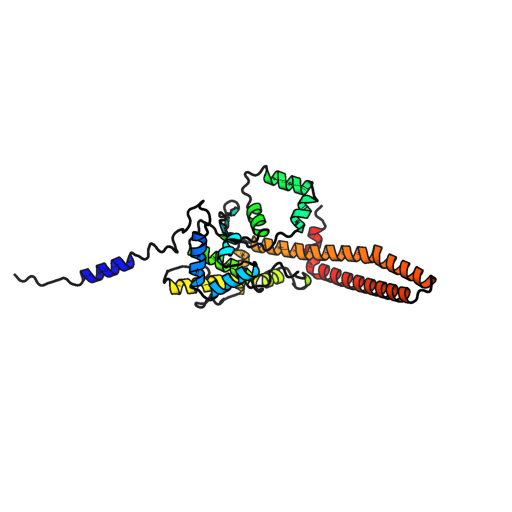.69 107 GLU A CA 1
ATOM 848 C C . GLU A 1 107 ? 14.501 14.305 2.544 1.00 38.69 107 GLU A C 1
ATOM 850 O O . GLU A 1 107 ? 14.839 15.486 2.625 1.00 38.69 107 GLU A O 1
ATOM 855 N N . GLN A 1 108 ? 15.032 13.458 1.656 1.00 41.00 108 GLN A N 1
ATOM 856 C CA . GLN A 1 108 ? 16.071 13.824 0.700 1.00 41.00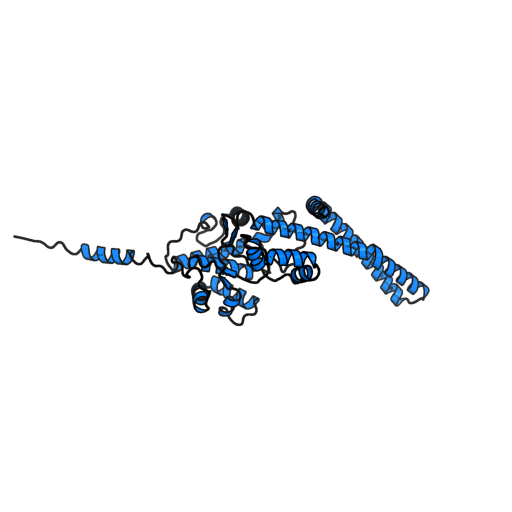 108 GLN A CA 1
ATOM 857 C C . GLN A 1 108 ? 15.577 14.876 -0.312 1.00 41.00 108 GLN A C 1
ATOM 859 O O . GLN A 1 108 ? 16.270 15.859 -0.544 1.00 41.00 108 GLN A O 1
ATOM 864 N N . ALA A 1 109 ? 14.352 14.762 -0.841 1.00 41.69 109 ALA A N 1
ATOM 865 C CA . ALA A 1 109 ? 13.772 15.773 -1.734 1.00 41.69 109 ALA A CA 1
ATOM 866 C C . ALA A 1 109 ? 13.514 17.132 -1.047 1.00 41.69 109 ALA A C 1
ATOM 868 O O . ALA A 1 109 ? 13.546 18.170 -1.709 1.00 41.69 109 ALA A O 1
ATOM 869 N N . ILE A 1 110 ? 13.271 17.150 0.269 1.00 41.16 110 ILE A N 1
ATOM 870 C CA . ILE A 1 110 ? 13.185 18.381 1.071 1.00 41.16 110 ILE A CA 1
ATOM 871 C C . ILE A 1 110 ? 14.581 18.951 1.336 1.00 41.16 110 ILE A C 1
ATOM 873 O O . ILE A 1 110 ? 14.765 20.165 1.261 1.00 41.16 110 ILE A O 1
ATOM 877 N N . GLU A 1 111 ? 15.569 18.108 1.638 1.00 45.09 111 GLU A N 1
ATOM 878 C CA . GLU A 1 111 ? 16.951 18.545 1.862 1.00 45.09 111 GLU A CA 1
ATOM 879 C C . GLU A 1 111 ? 17.627 19.074 0.596 1.00 45.09 111 GLU A C 1
ATOM 881 O O . GLU A 1 111 ? 18.352 20.068 0.665 1.00 45.09 111 GLU A O 1
ATOM 886 N N . GLU A 1 112 ? 17.347 18.464 -0.553 1.00 45.25 112 GLU A N 1
ATOM 887 C CA . GLU A 1 112 ? 17.891 18.836 -1.862 1.00 45.25 112 GLU A CA 1
ATOM 888 C C . GLU A 1 112 ? 17.198 20.058 -2.480 1.00 45.25 112 GLU A C 1
ATOM 890 O O . GLU A 1 112 ? 17.688 20.610 -3.466 1.00 45.25 112 GLU A O 1
ATOM 895 N N . ASN A 1 113 ? 16.084 20.521 -1.901 1.00 43.09 113 ASN A N 1
ATOM 896 C CA . ASN A 1 113 ? 15.293 21.616 -2.449 1.00 43.09 113 ASN A CA 1
ATOM 897 C C . ASN A 1 113 ? 15.102 22.748 -1.418 1.00 43.09 113 ASN A C 1
ATOM 899 O O . ASN A 1 113 ? 14.124 22.756 -0.664 1.00 43.09 113 ASN A O 1
ATOM 903 N N . PRO A 1 114 ? 16.026 23.732 -1.372 1.00 46.69 114 PRO A N 1
ATOM 904 C CA . PRO A 1 114 ? 16.036 24.795 -0.368 1.00 46.69 114 PRO A CA 1
ATOM 905 C C . PRO A 1 114 ? 14.740 25.606 -0.308 1.00 46.69 114 PRO A C 1
ATOM 907 O O . PRO A 1 114 ? 14.340 26.010 0.776 1.00 46.69 114 PRO A O 1
ATOM 910 N N . GLU A 1 115 ? 14.04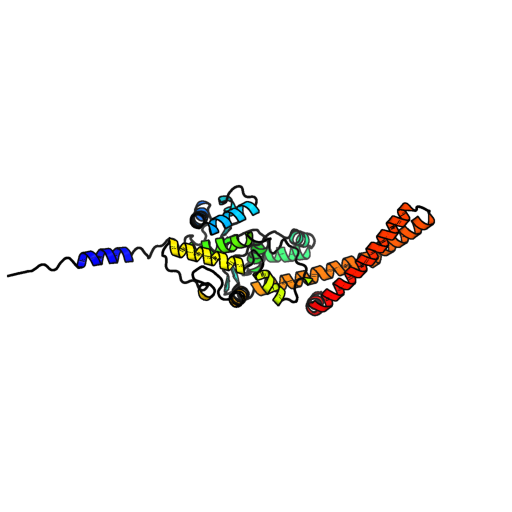0 25.807 -1.430 1.00 42.72 115 GLU A N 1
ATOM 911 C CA . GLU A 1 115 ? 12.733 26.480 -1.437 1.00 42.72 115 GLU A CA 1
ATOM 912 C C . GLU A 1 115 ? 11.630 25.637 -0.794 1.00 42.72 115 GLU A C 1
ATOM 914 O O . GLU A 1 115 ? 10.748 26.183 -0.126 1.00 42.72 115 GLU A O 1
ATOM 919 N N . LEU A 1 116 ? 11.674 24.314 -0.978 1.00 42.25 116 LEU A N 1
ATOM 920 C CA . LEU A 1 116 ? 10.762 23.379 -0.326 1.00 42.25 116 LEU A CA 1
ATOM 921 C C . LEU A 1 116 ? 11.058 23.331 1.172 1.00 42.25 116 LEU A C 1
ATOM 923 O O . LEU A 1 116 ? 10.135 23.471 1.965 1.00 42.25 116 LEU A O 1
ATOM 927 N N . LYS A 1 117 ? 12.337 23.245 1.558 1.00 42.50 117 LYS A N 1
ATOM 928 C CA . LYS A 1 117 ? 12.790 23.343 2.950 1.00 42.50 117 LYS A CA 1
ATOM 929 C C . LYS A 1 117 ? 12.332 24.642 3.601 1.00 42.50 117 LYS A C 1
ATOM 931 O O . LYS A 1 117 ? 11.834 24.610 4.715 1.00 42.50 117 LYS A O 1
ATOM 936 N N . ASP A 1 118 ? 12.423 25.768 2.903 1.00 41.41 118 ASP A N 1
ATOM 937 C CA . ASP A 1 118 ? 12.042 27.080 3.425 1.00 41.41 118 ASP A CA 1
ATOM 938 C C . ASP A 1 118 ? 10.514 27.291 3.443 1.00 41.41 118 ASP A C 1
ATOM 940 O O . ASP A 1 118 ? 9.985 27.965 4.321 1.00 41.41 118 ASP A O 1
ATOM 944 N N . LYS A 1 119 ? 9.752 26.693 2.513 1.00 42.06 119 LYS A N 1
ATOM 945 C CA . LYS A 1 119 ? 8.273 26.642 2.570 1.00 42.06 119 LYS A CA 1
ATOM 946 C C . LYS A 1 119 ? 7.776 25.724 3.685 1.00 42.06 119 LYS A C 1
ATOM 948 O O . LYS A 1 119 ? 6.828 26.073 4.383 1.00 42.06 119 LYS A O 1
ATOM 953 N N . VAL A 1 120 ? 8.432 24.583 3.865 1.00 41.19 120 VAL A N 1
ATOM 954 C CA . VAL A 1 120 ? 8.167 23.619 4.931 1.00 41.19 120 VAL A CA 1
ATOM 955 C C . VAL A 1 120 ? 8.495 24.259 6.282 1.00 41.19 120 VAL A C 1
ATOM 957 O O . VAL A 1 120 ? 7.612 24.333 7.129 1.00 41.19 120 VAL A O 1
ATOM 960 N N . SER A 1 121 ? 9.688 24.833 6.460 1.00 38.09 121 SER A N 1
ATOM 961 C CA . SER A 1 121 ? 10.116 25.533 7.682 1.00 38.09 121 SER A CA 1
ATOM 962 C C . SER A 1 121 ? 9.270 26.771 7.998 1.00 38.09 121 SER A C 1
ATOM 964 O O . SER A 1 121 ? 8.856 26.944 9.140 1.00 38.09 121 SER A O 1
ATOM 966 N N . ARG A 1 122 ? 8.893 27.591 7.005 1.00 37.25 122 ARG A N 1
ATOM 967 C CA . ARG A 1 122 ? 7.946 28.703 7.231 1.00 37.25 122 ARG A CA 1
ATOM 968 C C . ARG A 1 122 ? 6.542 28.212 7.588 1.00 37.25 122 ARG A C 1
ATOM 970 O O . ARG A 1 122 ? 5.885 28.834 8.421 1.00 37.25 122 ARG A O 1
ATOM 977 N N . GLY A 1 123 ? 6.107 27.082 7.028 1.00 33.88 123 GLY A N 1
ATOM 978 C CA . GLY A 1 123 ? 4.900 26.367 7.454 1.00 33.88 123 GLY A CA 1
ATOM 979 C C . GLY A 1 123 ? 5.008 25.751 8.858 1.00 33.88 123 GLY A C 1
ATOM 980 O O . GLY A 1 123 ? 3.991 25.592 9.523 1.00 33.88 123 GLY A O 1
ATOM 981 N N . TYR A 1 124 ? 6.221 25.446 9.333 1.00 35.66 124 TYR A N 1
ATOM 982 C CA . TYR A 1 124 ? 6.509 25.008 10.704 1.00 35.66 124 TYR A CA 1
ATOM 983 C C . TYR A 1 124 ? 6.513 26.172 11.715 1.00 35.66 124 TYR A C 1
ATOM 985 O O . TYR A 1 124 ? 6.085 25.965 12.849 1.00 35.66 124 TYR A O 1
ATOM 993 N N . GLU A 1 125 ? 6.978 27.367 11.327 1.00 31.62 125 GLU A N 1
ATOM 994 C CA . GLU A 1 125 ? 7.196 28.515 12.230 1.00 31.62 125 GLU A CA 1
ATOM 995 C C . GLU A 1 125 ? 6.012 29.492 12.327 1.00 31.62 125 GLU A C 1
ATOM 997 O O . GLU A 1 125 ? 5.822 30.118 13.367 1.00 31.62 125 GLU A O 1
ATOM 1002 N N . THR A 1 126 ? 5.190 29.628 11.281 1.00 30.77 126 THR A N 1
ATOM 1003 C CA . THR A 1 126 ? 4.086 30.620 11.245 1.00 30.77 126 THR A CA 1
ATOM 1004 C C . THR A 1 126 ? 2.705 30.036 11.558 1.00 30.77 126 THR A C 1
ATOM 1006 O O . THR A 1 126 ? 1.679 30.702 11.419 1.00 30.77 126 THR A O 1
ATOM 1009 N N . ALA A 1 127 ? 2.667 28.785 12.009 1.00 30.91 127 ALA A N 1
ATOM 1010 C CA . ALA A 1 127 ? 1.458 27.995 12.125 1.00 30.91 127 ALA A CA 1
ATOM 1011 C C . ALA A 1 127 ? 0.964 27.842 13.575 1.00 30.91 127 ALA A C 1
ATOM 1013 O O . ALA A 1 127 ? 1.129 26.795 14.194 1.00 30.91 127 ALA A O 1
ATOM 1014 N N . GLU A 1 128 ? 0.166 28.802 14.045 1.00 36.00 128 GLU A N 1
ATOM 1015 C CA . GLU A 1 128 ? -0.968 28.516 14.953 1.00 36.00 128 GLU A CA 1
ATOM 1016 C C . GLU A 1 128 ? -2.089 27.706 14.237 1.00 36.00 128 GLU A C 1
ATOM 1018 O O . GLU A 1 128 ? -3.247 27.652 14.657 1.00 36.00 128 GLU A O 1
ATOM 1023 N N . THR A 1 129 ? -1.793 27.078 13.096 1.00 30.25 129 THR A N 1
ATOM 1024 C CA . THR A 1 129 ? -2.787 26.585 12.146 1.00 30.25 129 THR A CA 1
ATOM 1025 C C . THR A 1 129 ? -3.229 25.161 12.468 1.00 30.25 129 THR A C 1
ATOM 1027 O O . THR A 1 129 ? -2.492 24.203 12.244 1.00 30.25 129 THR A O 1
ATOM 1030 N N . ARG A 1 130 ? -4.452 25.041 12.990 1.00 34.16 130 ARG A N 1
ATOM 1031 C CA . ARG A 1 130 ? -5.647 24.342 12.446 1.00 34.16 130 ARG A CA 1
ATOM 1032 C C . ARG A 1 130 ? -5.532 23.394 11.221 1.00 34.16 130 ARG A C 1
ATOM 1034 O O . ARG A 1 130 ? -6.549 23.165 10.572 1.00 34.16 130 ARG A O 1
ATOM 1041 N N . THR A 1 131 ? -4.377 22.828 10.872 1.00 35.53 131 THR A N 1
ATOM 1042 C CA . THR A 1 131 ? -4.213 22.033 9.642 1.00 35.53 131 THR A CA 1
ATOM 1043 C C . THR A 1 131 ? -3.909 20.554 9.948 1.00 35.53 131 THR A C 1
ATOM 1045 O O . THR A 1 131 ? -2.810 20.221 10.394 1.00 35.53 131 THR A O 1
ATOM 1048 N N . PRO A 1 132 ? -4.842 19.640 9.643 1.00 37.81 132 PRO A N 1
ATOM 1049 C CA . PRO A 1 132 ? -4.729 18.179 9.786 1.00 37.81 132 PRO A CA 1
ATOM 1050 C C . PRO A 1 132 ? -3.599 17.534 9.014 1.00 37.81 132 PRO A C 1
ATOM 1052 O O . PRO A 1 132 ? -3.189 16.421 9.322 1.00 37.81 132 PRO A O 1
ATOM 1055 N N . THR A 1 133 ? -3.090 18.232 8.004 1.00 33.97 133 THR A N 1
ATOM 1056 C CA . THR A 1 133 ? -2.080 17.726 7.085 1.00 33.97 133 THR A CA 1
ATOM 1057 C C . THR A 1 133 ? -0.813 17.283 7.811 1.00 33.97 133 THR A C 1
ATOM 1059 O O . THR A 1 133 ? -0.208 16.313 7.389 1.00 33.97 133 THR A O 1
ATOM 1062 N N . ARG A 1 134 ? -0.421 17.915 8.930 1.00 33.22 134 ARG A N 1
ATOM 1063 C CA . ARG A 1 134 ? 0.785 17.528 9.692 1.00 33.22 134 ARG A CA 1
ATOM 1064 C C . ARG A 1 134 ? 0.596 16.245 10.503 1.00 33.22 134 ARG A C 1
ATOM 1066 O O . ARG A 1 134 ? 1.519 15.442 10.579 1.00 33.22 134 ARG A O 1
ATOM 1073 N N . ALA A 1 135 ? -0.580 16.052 11.097 1.00 36.56 135 ALA A N 1
ATOM 1074 C CA . ALA A 1 135 ? -0.902 14.807 11.786 1.00 36.56 135 ALA A CA 1
ATOM 1075 C C . ALA A 1 135 ? -1.064 13.673 10.769 1.00 36.56 135 ALA A C 1
ATOM 1077 O O . ALA A 1 135 ? -0.438 12.636 10.922 1.00 36.56 135 ALA A O 1
ATOM 1078 N N . ILE A 1 136 ? -1.784 13.927 9.673 1.00 36.88 136 ILE A N 1
ATOM 1079 C CA . ILE A 1 136 ? -1.934 12.985 8.563 1.00 36.88 136 ILE A CA 1
ATOM 1080 C C . ILE A 1 136 ? -0.563 12.623 7.981 1.00 36.88 136 ILE A C 1
ATOM 1082 O O . ILE A 1 136 ? -0.266 11.447 7.890 1.00 36.88 136 ILE A O 1
ATOM 1086 N N . LEU A 1 137 ? 0.317 13.585 7.678 1.00 34.38 137 LEU A N 1
ATOM 1087 C CA . LEU A 1 137 ? 1.656 13.301 7.144 1.00 34.38 137 LEU A CA 1
ATOM 1088 C C . LEU A 1 137 ? 2.529 12.517 8.126 1.00 34.38 137 LEU A C 1
ATOM 1090 O O . LEU A 1 137 ? 3.159 11.562 7.705 1.00 34.38 137 LEU A O 1
ATOM 1094 N N . LYS A 1 138 ? 2.533 12.856 9.422 1.00 35.19 138 LYS A N 1
ATOM 1095 C CA . LYS A 1 138 ? 3.311 12.117 10.429 1.00 35.19 138 LYS A CA 1
ATOM 1096 C C . LYS A 1 138 ? 2.825 10.676 10.581 1.00 35.19 138 LYS A C 1
ATOM 1098 O O . LYS A 1 138 ? 3.636 9.761 10.672 1.00 35.19 138 LYS A O 1
ATOM 1103 N N . ILE A 1 139 ? 1.507 10.483 10.573 1.00 39.44 139 ILE A N 1
ATOM 1104 C CA . ILE A 1 139 ? 0.898 9.157 10.596 1.00 39.44 139 ILE A CA 1
ATOM 1105 C C . ILE A 1 139 ? 1.126 8.423 9.267 1.00 39.44 139 ILE A C 1
ATOM 1107 O O . ILE A 1 139 ? 1.238 7.211 9.280 1.00 39.44 139 ILE A O 1
ATOM 1111 N N . LEU A 1 140 ? 1.249 9.145 8.145 1.00 39.16 140 LEU A N 1
ATOM 1112 C CA . LEU A 1 140 ? 1.583 8.629 6.813 1.00 39.16 140 LEU A CA 1
ATOM 1113 C C . LEU A 1 140 ? 3.094 8.395 6.587 1.00 39.16 140 LEU A C 1
ATOM 1115 O O . LEU A 1 140 ? 3.449 7.797 5.572 1.00 39.16 140 LEU A O 1
ATOM 1119 N N . THR A 1 141 ? 3.974 8.746 7.532 1.00 37.66 141 THR A N 1
ATOM 1120 C CA . THR A 1 141 ? 5.434 8.513 7.433 1.00 37.66 141 THR A CA 1
ATOM 1121 C C . THR A 1 141 ? 6.040 7.682 8.565 1.00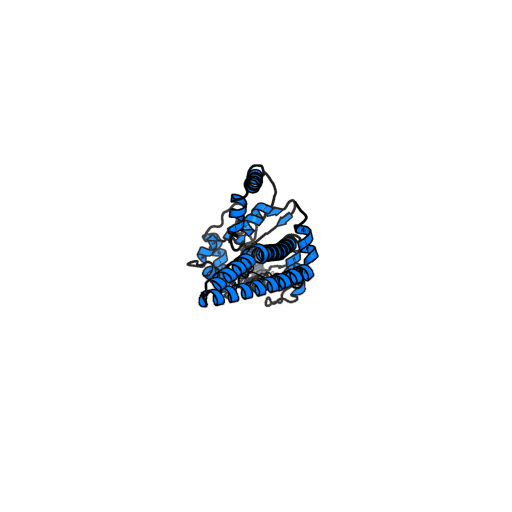 37.66 141 THR A C 1
ATOM 1123 O O . THR A 1 141 ? 7.166 7.208 8.434 1.00 37.66 141 THR A O 1
ATOM 1126 N N . GLU A 1 142 ? 5.356 7.537 9.700 1.00 50.78 142 GLU A N 1
ATOM 1127 C CA . GLU A 1 142 ? 5.836 6.753 10.839 1.00 50.78 142 GLU A CA 1
ATOM 1128 C C . GLU A 1 142 ? 5.000 5.487 11.009 1.00 50.78 142 GLU A C 1
ATOM 1130 O O . GLU A 1 142 ? 3.773 5.548 11.029 1.00 50.78 142 GLU A O 1
ATOM 1135 N N . LEU A 1 143 ? 5.677 4.365 11.264 1.00 64.50 143 LEU A N 1
ATOM 1136 C CA . LEU A 1 143 ? 5.062 3.120 11.718 1.00 64.50 143 LEU A CA 1
ATOM 1137 C C . LEU A 1 143 ? 4.471 3.300 13.113 1.00 64.50 143 LEU A C 1
ATOM 1139 O O . LEU A 1 143 ? 5.090 2.994 14.128 1.00 64.50 143 LEU A O 1
ATOM 1143 N N . THR A 1 144 ? 3.290 3.908 13.134 1.00 71.56 144 THR A N 1
ATOM 1144 C CA . THR A 1 144 ? 2.567 4.333 14.321 1.00 71.56 144 THR A CA 1
ATOM 1145 C C . THR A 1 144 ? 1.099 3.938 14.196 1.00 71.56 144 THR A C 1
ATOM 1147 O O . THR A 1 144 ? 0.429 4.336 13.255 1.00 71.56 144 THR A O 1
ATOM 1150 N N . ILE A 1 145 ? 0.590 3.207 15.184 1.00 78.38 145 ILE A N 1
ATOM 1151 C CA . ILE A 1 145 ? -0.828 2.975 15.445 1.00 78.38 145 ILE A CA 1
ATOM 1152 C C . ILE A 1 145 ? -1.322 4.113 16.335 1.00 78.38 145 ILE A C 1
ATOM 1154 O O . ILE A 1 145 ? -0.875 4.272 17.475 1.00 78.38 145 ILE A O 1
ATOM 1158 N N . CYS A 1 146 ? -2.253 4.905 15.816 1.00 74.94 146 CYS A N 1
ATOM 1159 C CA . CYS A 1 146 ? -2.871 5.997 16.554 1.00 74.94 146 CYS A CA 1
ATOM 1160 C C . CYS A 1 146 ? -4.140 5.537 17.274 1.00 74.94 146 CYS A C 1
ATOM 1162 O O . CYS A 1 146 ? -5.117 5.151 16.638 1.00 74.94 146 CYS A O 1
ATOM 1164 N N . ILE A 1 147 ? -4.153 5.654 18.603 1.00 79.62 147 ILE A N 1
ATOM 1165 C CA . ILE A 1 147 ? -5.350 5.441 19.426 1.00 79.62 147 ILE A CA 1
ATOM 1166 C C . ILE A 1 147 ? -5.806 6.788 19.988 1.00 79.62 147 ILE A C 1
ATOM 1168 O O . ILE A 1 147 ? -5.019 7.523 20.583 1.00 79.62 147 ILE A O 1
ATOM 1172 N N . ASN A 1 148 ? -7.084 7.125 19.818 1.00 76.88 148 ASN A N 1
ATOM 1173 C CA . ASN A 1 148 ? -7.639 8.346 20.397 1.00 76.88 148 ASN A CA 1
ATOM 1174 C C . ASN A 1 148 ? -7.896 8.148 21.911 1.00 76.88 148 ASN A C 1
ATOM 1176 O O . ASN A 1 148 ? -8.656 7.244 22.268 1.00 76.88 148 ASN A O 1
ATOM 1180 N N . PRO A 1 149 ? -7.314 8.979 22.802 1.00 75.25 149 PRO A N 1
ATOM 1181 C CA . PRO A 1 149 ? -7.482 8.846 24.252 1.00 75.25 149 PRO A CA 1
ATOM 1182 C C . PRO A 1 149 ? -8.909 9.127 24.753 1.00 75.25 149 PRO A C 1
ATOM 1184 O O . PRO A 1 149 ? -9.262 8.693 25.842 1.00 75.25 149 PRO A O 1
ATOM 1187 N N . ASP A 1 150 ? -9.750 9.817 23.975 1.00 73.56 150 ASP A N 1
ATOM 1188 C CA . ASP A 1 150 ? -11.154 10.085 24.327 1.00 73.56 150 ASP A CA 1
ATOM 1189 C C . ASP A 1 150 ? -12.088 8.883 24.090 1.00 73.56 150 ASP A C 1
ATOM 1191 O O . ASP A 1 150 ? -13.289 8.965 24.379 1.00 73.56 150 ASP A O 1
ATOM 1195 N N . ARG A 1 151 ? -11.562 7.784 23.535 1.00 76.62 151 ARG A N 1
ATOM 1196 C CA . ARG A 1 151 ? -12.322 6.581 23.182 1.00 76.62 151 ARG A CA 1
ATOM 1197 C C . ARG A 1 151 ? -12.496 5.641 24.370 1.00 76.62 151 ARG A C 1
ATOM 1199 O O . ARG A 1 151 ? -11.766 5.684 25.361 1.00 76.62 151 ARG A O 1
ATOM 1206 N N . THR A 1 152 ? -13.500 4.779 24.265 1.00 82.12 152 THR A N 1
ATOM 1207 C CA . THR A 1 152 ? -13.706 3.698 25.232 1.00 82.12 152 THR A CA 1
ATOM 1208 C C . THR A 1 152 ? -12.616 2.634 25.081 1.00 82.12 152 THR A C 1
ATOM 1210 O O . THR A 1 152 ? -11.963 2.555 24.039 1.00 82.12 152 THR A O 1
ATOM 1213 N N . LEU A 1 153 ? -12.404 1.795 26.102 1.00 82.69 153 LEU A N 1
ATOM 1214 C CA . LEU A 1 153 ? -11.433 0.694 26.000 1.00 82.69 153 LEU A CA 1
ATOM 1215 C C . LEU A 1 153 ? -11.790 -0.256 24.852 1.00 82.69 153 LEU A C 1
ATOM 1217 O O . LEU A 1 153 ? -10.900 -0.761 24.173 1.00 82.69 153 LEU A O 1
ATOM 1221 N N . LEU A 1 154 ? -13.091 -0.467 24.630 1.00 81.44 154 LEU A N 1
ATOM 1222 C CA . LEU A 1 154 ? -13.609 -1.285 23.539 1.00 81.44 154 LEU A CA 1
ATOM 1223 C C . LEU A 1 154 ? -13.254 -0.703 22.168 1.00 81.44 154 LEU A C 1
ATOM 1225 O O . LEU A 1 154 ? -12.729 -1.423 21.324 1.00 81.44 154 LEU A O 1
ATOM 1229 N N . ASP A 1 155 ? -13.494 0.591 21.963 1.00 79.62 155 ASP A N 1
ATOM 1230 C CA . ASP A 1 155 ? -13.161 1.270 20.707 1.00 79.62 155 ASP A CA 1
ATOM 1231 C C . ASP A 1 155 ? -11.646 1.276 20.469 1.00 79.62 155 ASP A C 1
ATOM 1233 O O . ASP A 1 155 ? -11.190 1.007 19.364 1.00 79.62 155 ASP A O 1
ATOM 1237 N N . SER A 1 156 ? -10.849 1.534 21.512 1.00 85.25 156 SER A N 1
ATOM 1238 C CA . SER A 1 156 ? -9.386 1.479 21.425 1.00 85.25 156 SER A CA 1
ATOM 1239 C C . SER A 1 156 ? -8.878 0.079 21.078 1.00 85.25 156 SER A C 1
ATOM 1241 O O . SER A 1 156 ? -7.939 -0.052 20.296 1.00 85.25 156 SER A O 1
ATOM 1243 N N . TYR A 1 157 ? -9.503 -0.964 21.628 1.00 86.81 157 TYR A N 1
ATOM 1244 C CA . TYR A 1 157 ? -9.222 -2.349 21.259 1.00 86.81 157 TYR A CA 1
ATOM 1245 C C . TYR A 1 157 ? -9.609 -2.629 19.804 1.00 86.81 157 TYR A C 1
ATOM 1247 O O . TYR A 1 157 ? -8.800 -3.178 19.064 1.00 86.81 157 TYR A O 1
ATOM 1255 N N . ALA A 1 158 ? -10.795 -2.197 19.368 1.00 86.06 158 ALA A N 1
ATOM 1256 C CA . ALA A 1 158 ? -11.245 -2.349 17.988 1.00 86.06 158 ALA A CA 1
ATOM 1257 C C . ALA A 1 158 ? -10.260 -1.710 17.000 1.00 86.06 158 ALA A C 1
ATOM 1259 O O . ALA A 1 158 ? -9.832 -2.366 16.054 1.00 86.06 158 ALA A O 1
ATOM 1260 N N . THR A 1 159 ? -9.850 -0.466 17.270 1.00 84.81 159 THR A N 1
ATOM 1261 C CA . THR A 1 159 ? -8.825 0.240 16.495 1.00 84.81 159 THR A CA 1
ATOM 1262 C C . THR A 1 159 ? -7.509 -0.527 16.496 1.00 84.81 159 THR A C 1
ATOM 1264 O O . THR A 1 159 ? -6.934 -0.739 15.439 1.00 84.81 159 THR A O 1
ATOM 1267 N N . LEU A 1 160 ? -7.033 -1.000 17.652 1.00 86.75 160 LEU A N 1
ATOM 1268 C CA . LEU A 1 160 ? -5.789 -1.765 17.704 1.00 86.75 160 LEU A CA 1
ATOM 1269 C C . LEU A 1 160 ? -5.858 -3.020 16.820 1.00 86.75 160 LEU A C 1
ATOM 1271 O O . LEU A 1 160 ? -4.940 -3.262 16.046 1.00 86.75 160 LEU A O 1
ATOM 1275 N N . ILE A 1 161 ? -6.931 -3.810 16.909 1.00 90.06 161 ILE A N 1
ATOM 1276 C CA . ILE A 1 161 ? -7.077 -5.038 16.112 1.00 90.06 161 ILE A CA 1
ATOM 1277 C C . ILE A 1 161 ? -7.197 -4.730 14.617 1.00 90.06 161 ILE A C 1
ATOM 1279 O O . ILE A 1 161 ? -6.576 -5.427 13.815 1.00 90.06 161 ILE A O 1
ATOM 1283 N N . HIS A 1 162 ? -7.929 -3.677 14.251 1.00 88.81 162 HIS A N 1
ATOM 1284 C CA . HIS A 1 162 ? -7.998 -3.187 12.876 1.00 88.81 162 HIS A CA 1
ATOM 1285 C C . HIS A 1 162 ? -6.599 -2.896 12.324 1.00 88.81 162 HIS A C 1
ATOM 1287 O O . HIS A 1 162 ? -6.178 -3.481 11.330 1.00 88.81 162 HIS A O 1
ATOM 1293 N N . GLU A 1 163 ? -5.839 -2.059 13.027 1.00 84.31 163 GLU A N 1
ATOM 1294 C CA . GLU A 1 163 ? -4.516 -1.637 12.577 1.00 84.31 163 GLU A CA 1
ATOM 1295 C C . GLU A 1 163 ? -3.527 -2.816 12.543 1.00 84.31 163 GLU A C 1
ATOM 1297 O O . GLU A 1 163 ? -2.735 -2.962 11.613 1.00 84.31 163 GLU A O 1
ATOM 1302 N N . LEU A 1 164 ? -3.604 -3.736 13.510 1.00 86.12 164 LEU A N 1
ATOM 1303 C CA . LEU A 1 164 ? -2.788 -4.952 13.497 1.00 86.12 164 LEU A CA 1
ATOM 1304 C C . LEU A 1 164 ? -3.138 -5.897 12.334 1.00 86.12 164 LEU A C 1
ATOM 1306 O O . LEU A 1 164 ? -2.264 -6.629 11.869 1.00 86.12 164 LEU A O 1
ATOM 1310 N N . ALA A 1 165 ? -4.372 -5.881 11.822 1.00 87.69 165 ALA A N 1
ATOM 1311 C CA . ALA A 1 165 ? -4.766 -6.698 10.674 1.00 87.69 165 ALA A CA 1
ATOM 1312 C C . ALA A 1 165 ? -4.030 -6.302 9.385 1.00 87.69 165 ALA A C 1
ATOM 1314 O O . ALA A 1 165 ? -3.709 -7.177 8.577 1.00 87.69 165 ALA A O 1
ATOM 1315 N N . HIS A 1 166 ? -3.636 -5.033 9.235 1.00 81.44 166 HIS A N 1
ATOM 1316 C CA . HIS A 1 166 ? -2.782 -4.601 8.122 1.00 81.44 166 HIS A CA 1
ATOM 1317 C C . HIS A 1 166 ? -1.407 -5.296 8.117 1.00 81.44 166 HIS A C 1
ATOM 1319 O O . HIS A 1 166 ? -0.755 -5.383 7.076 1.00 81.44 166 HIS A O 1
ATOM 1325 N N . TYR A 1 167 ? -0.983 -5.891 9.240 1.00 78.06 167 TYR A N 1
ATOM 1326 C CA . TYR A 1 167 ? 0.226 -6.713 9.321 1.00 78.06 167 TYR A CA 1
ATOM 1327 C C . TYR A 1 167 ? 0.017 -8.178 8.911 1.00 78.06 167 TYR A C 1
ATOM 1329 O O . TYR A 1 167 ? 0.989 -8.925 8.917 1.00 78.06 167 TYR A O 1
ATOM 1337 N N . ARG A 1 168 ? -1.184 -8.642 8.535 1.00 73.69 168 ARG A N 1
ATOM 1338 C CA . ARG A 1 168 ? -1.364 -9.992 7.951 1.00 73.69 168 ARG A CA 1
ATOM 1339 C C . ARG A 1 168 ? -0.972 -10.040 6.476 1.00 73.69 168 ARG A C 1
ATOM 1341 O O . ARG A 1 168 ? -0.352 -11.003 6.025 1.00 73.69 168 ARG A O 1
ATOM 1348 N N . GLY A 1 169 ? -1.246 -8.977 5.731 1.00 63.69 169 GLY A N 1
ATOM 1349 C CA . GLY A 1 169 ? -0.968 -8.883 4.299 1.00 63.69 169 GLY A CA 1
ATOM 1350 C C . GLY A 1 169 ? 0.442 -8.422 3.965 1.00 63.69 169 GLY A C 1
ATOM 1351 O O . GLY A 1 169 ? 1.068 -7.715 4.748 1.00 63.69 169 GLY A O 1
ATOM 1352 N N . TYR A 1 170 ? 0.973 -8.815 2.805 1.00 51.59 170 TYR A N 1
ATOM 1353 C CA . TYR A 1 170 ? 2.148 -8.147 2.233 1.00 51.59 170 TYR A CA 1
ATOM 1354 C C . TYR A 1 170 ? 1.837 -6.646 2.186 1.00 51.59 170 TYR A C 1
ATOM 1356 O O . TYR A 1 170 ? 0.777 -6.288 1.682 1.00 51.59 170 TYR A O 1
ATOM 1364 N N . SER A 1 171 ? 2.707 -5.804 2.760 1.00 51.34 171 SER A N 1
ATOM 1365 C CA . SER A 1 171 ? 2.481 -4.356 2.858 1.00 51.34 171 SER A CA 1
ATOM 1366 C C . SER A 1 171 ? 1.911 -3.830 1.537 1.00 51.34 171 SER A C 1
ATOM 1368 O O . SER A 1 171 ? 2.535 -4.005 0.485 1.00 51.34 171 SER A O 1
ATOM 1370 N N . LEU A 1 172 ? 0.738 -3.191 1.618 1.00 45.53 172 LEU A N 1
ATOM 1371 C CA . LEU A 1 172 ? 0.102 -2.392 0.559 1.00 45.53 172 LEU A CA 1
ATOM 1372 C C . LEU A 1 172 ? 1.104 -1.489 -0.185 1.00 45.53 172 LEU A C 1
ATOM 1374 O O . LEU A 1 172 ? 0.868 -1.106 -1.327 1.00 45.53 172 LEU A O 1
ATOM 1378 N N . PHE A 1 173 ? 2.235 -1.189 0.456 1.00 48.03 173 PHE A N 1
ATOM 1379 C CA . PHE A 1 173 ? 3.276 -0.279 0.011 1.00 48.03 173 PHE A CA 1
ATOM 1380 C C . PHE A 1 173 ? 4.604 -0.971 -0.370 1.00 48.03 173 PHE A C 1
ATOM 1382 O O . PHE A 1 173 ? 5.468 -0.320 -0.950 1.00 48.03 173 PHE A O 1
ATOM 1389 N N . ASN A 1 174 ? 4.787 -2.276 -0.101 1.00 42.72 174 ASN A N 1
ATOM 1390 C CA . ASN A 1 174 ? 6.055 -2.988 -0.360 1.00 42.72 174 ASN A CA 1
ATOM 1391 C C . ASN A 1 174 ? 6.070 -3.751 -1.687 1.00 42.72 174 ASN A C 1
ATOM 1393 O O . ASN A 1 174 ? 7.145 -4.029 -2.222 1.00 42.72 174 ASN A O 1
ATOM 1397 N N . ALA A 1 175 ? 4.909 -4.108 -2.234 1.00 52.59 175 ALA A N 1
ATOM 1398 C CA . ALA A 1 175 ? 4.847 -4.547 -3.619 1.00 52.59 175 ALA A CA 1
ATOM 1399 C C . ALA A 1 175 ? 4.798 -3.289 -4.485 1.00 52.59 175 ALA A C 1
ATOM 1401 O O . ALA A 1 175 ? 3.811 -2.559 -4.443 1.00 52.59 175 ALA A O 1
ATOM 1402 N N . ARG A 1 176 ? 5.856 -3.011 -5.257 1.00 58.28 176 ARG A N 1
ATOM 1403 C CA . ARG A 1 176 ? 5.782 -2.009 -6.326 1.00 58.28 176 ARG A CA 1
ATOM 1404 C C . ARG A 1 176 ? 4.655 -2.448 -7.260 1.00 58.28 176 ARG A C 1
ATOM 1406 O O . ARG A 1 176 ? 4.829 -3.405 -8.007 1.00 58.28 176 ARG A O 1
ATOM 1413 N N . GLN A 1 177 ? 3.501 -1.803 -7.149 1.00 75.69 177 GLN A N 1
ATOM 1414 C CA . GLN A 1 177 ? 2.345 -2.120 -7.976 1.00 75.69 177 GLN A CA 1
ATOM 1415 C C . GLN A 1 177 ? 2.604 -1.551 -9.372 1.00 75.69 177 GLN A C 1
ATOM 1417 O O . GLN A 1 177 ? 2.969 -0.382 -9.489 1.00 75.69 177 GLN A O 1
ATOM 1422 N N . ASP A 1 178 ? 2.473 -2.357 -10.424 1.00 85.69 178 ASP A N 1
ATOM 1423 C CA . ASP A 1 178 ? 2.537 -1.825 -11.784 1.00 85.69 178 ASP A CA 1
ATOM 1424 C C . ASP A 1 178 ? 1.201 -1.114 -12.065 1.00 85.69 178 ASP A C 1
ATOM 1426 O O . ASP A 1 178 ? 0.148 -1.742 -11.933 1.00 85.69 178 ASP A O 1
ATOM 1430 N N . PRO A 1 179 ? 1.178 0.181 -12.440 1.00 85.44 179 PRO A N 1
ATOM 1431 C CA . PRO A 1 179 ? -0.072 0.849 -12.798 1.00 85.44 179 PRO A CA 1
ATOM 1432 C C . PRO A 1 179 ? -0.842 0.122 -13.917 1.00 85.44 179 PRO A C 1
ATOM 1434 O O . PRO A 1 179 ? -2.069 0.208 -13.969 1.00 85.44 179 PRO A O 1
ATOM 1437 N N . LEU A 1 180 ? -0.156 -0.630 -14.788 1.00 89.00 180 LEU A N 1
ATOM 1438 C CA . LEU A 1 180 ? -0.786 -1.420 -15.847 1.00 89.00 180 LEU A CA 1
ATOM 1439 C C . LEU A 1 180 ? -1.526 -2.669 -15.330 1.00 89.00 180 LEU A C 1
ATOM 1441 O O . LEU A 1 180 ? -2.355 -3.215 -16.065 1.00 89.00 180 LEU A O 1
ATOM 1445 N N . ASP A 1 181 ? -1.355 -3.062 -14.066 1.00 91.38 181 ASP A N 1
ATOM 1446 C CA . ASP A 1 181 ? -2.146 -4.130 -13.433 1.00 91.38 181 ASP A CA 1
ATOM 1447 C C . ASP A 1 181 ? -3.601 -3.701 -13.134 1.00 91.38 181 ASP A C 1
ATOM 1449 O O . ASP A 1 181 ? -4.451 -4.539 -12.797 1.00 91.38 181 ASP A O 1
ATOM 1453 N N . PHE A 1 182 ? -3.916 -2.405 -13.275 1.00 91.94 182 PHE A N 1
ATOM 1454 C CA . PHE A 1 182 ? -5.220 -1.819 -12.944 1.00 91.94 182 PHE A CA 1
ATOM 1455 C C . PHE A 1 182 ? -5.900 -1.208 -14.158 1.00 91.94 182 PHE A C 1
ATOM 1457 O O . PHE A 1 182 ? -5.340 -0.324 -14.799 1.00 91.94 182 PHE A O 1
ATOM 1464 N N . LYS A 1 183 ? -7.122 -1.634 -14.486 1.00 91.56 183 LYS A N 1
ATOM 1465 C CA . LYS A 1 183 ? -7.842 -1.143 -15.678 1.00 91.56 183 LYS A CA 1
ATOM 1466 C C . LYS A 1 183 ? -8.004 0.378 -15.671 1.00 91.56 183 LYS A C 1
ATOM 1468 O O . LYS A 1 183 ? -7.746 1.020 -16.684 1.00 91.56 183 LYS A O 1
ATOM 1473 N N . ASP A 1 184 ? -8.404 0.910 -14.523 1.00 87.75 184 ASP A N 1
ATOM 1474 C CA . ASP A 1 184 ? -8.678 2.315 -14.253 1.00 87.75 184 ASP A CA 1
ATOM 1475 C C . ASP A 1 184 ? -8.566 2.592 -12.738 1.00 87.75 184 ASP A C 1
ATOM 1477 O O . ASP A 1 184 ? -8.160 1.725 -11.957 1.00 87.75 184 ASP A O 1
ATOM 1481 N N . LEU A 1 185 ? -8.915 3.815 -12.325 1.00 86.06 185 LEU A N 1
ATOM 1482 C CA . LEU A 1 185 ? -8.915 4.225 -10.921 1.00 86.06 185 LEU A CA 1
ATOM 1483 C C . LEU A 1 185 ? -9.884 3.398 -10.061 1.00 86.06 185 LEU A C 1
ATOM 1485 O O . LEU A 1 185 ? -9.543 3.068 -8.929 1.00 86.06 185 LEU A O 1
ATOM 1489 N N . GLU A 1 186 ? -11.077 3.060 -10.552 1.00 88.69 186 GLU A N 1
ATOM 1490 C CA . GLU A 1 186 ? -12.048 2.315 -9.741 1.00 88.69 186 GLU A CA 1
ATOM 1491 C C . GLU A 1 186 ? -11.596 0.859 -9.548 1.00 88.69 186 GLU A C 1
ATOM 1493 O O . GLU A 1 186 ? -11.730 0.325 -8.447 1.00 88.69 186 GLU A O 1
ATOM 1498 N N . ASP A 1 187 ? -10.970 0.243 -10.558 1.00 90.56 187 ASP A N 1
ATOM 1499 C CA . ASP A 1 187 ? -10.318 -1.069 -10.429 1.00 90.56 187 ASP A CA 1
ATOM 1500 C C . ASP A 1 187 ? -9.161 -1.028 -9.416 1.00 90.56 187 ASP A C 1
ATOM 1502 O O . ASP A 1 187 ? -9.024 -1.942 -8.600 1.00 90.56 187 ASP A O 1
ATOM 1506 N N . TYR A 1 188 ? -8.365 0.049 -9.409 1.00 87.56 188 TYR A N 1
ATOM 1507 C CA . TYR A 1 188 ? -7.335 0.273 -8.390 1.00 87.56 188 TYR A CA 1
ATOM 1508 C C . TYR A 1 188 ? -7.932 0.352 -6.979 1.00 87.56 188 TYR A C 1
ATOM 1510 O O . TYR A 1 188 ? -7.540 -0.424 -6.107 1.00 87.56 188 TYR A O 1
ATOM 1518 N N . LEU A 1 189 ? -8.921 1.226 -6.757 1.00 84.38 189 LEU A N 1
ATOM 1519 C CA . LEU A 1 189 ? -9.580 1.386 -5.455 1.00 84.38 189 LEU A CA 1
ATOM 1520 C C . LEU A 1 189 ? -10.185 0.063 -4.964 1.00 84.38 189 LEU A C 1
ATOM 1522 O O . LEU A 1 189 ? -10.001 -0.324 -3.808 1.00 84.38 189 LEU A O 1
ATOM 1526 N N . ALA A 1 190 ? -10.865 -0.658 -5.856 1.00 86.12 190 ALA A N 1
ATOM 1527 C CA . ALA A 1 190 ? -11.493 -1.934 -5.555 1.00 86.12 190 ALA A CA 1
ATOM 1528 C C . ALA A 1 190 ? -10.479 -3.017 -5.153 1.00 86.12 190 ALA A C 1
ATOM 1530 O O . ALA A 1 190 ? -10.729 -3.762 -4.200 1.00 86.12 190 ALA A O 1
ATOM 1531 N N . LYS A 1 191 ? -9.350 -3.119 -5.866 1.00 87.44 191 LYS A N 1
ATOM 1532 C CA . LYS A 1 191 ? -8.305 -4.116 -5.592 1.00 87.44 191 LYS A CA 1
ATOM 1533 C C . LYS A 1 191 ? -7.508 -3.790 -4.335 1.00 87.44 191 LYS A C 1
ATOM 1535 O O . LYS A 1 191 ? -7.257 -4.692 -3.543 1.00 87.44 191 LYS A O 1
ATOM 1540 N N . VAL A 1 192 ? -7.149 -2.524 -4.128 1.00 81.75 192 VAL A N 1
ATOM 1541 C CA . VAL A 1 192 ? -6.377 -2.077 -2.956 1.00 81.75 192 VAL A CA 1
ATOM 1542 C C . VAL A 1 192 ? -7.141 -2.319 -1.654 1.00 81.75 192 VAL A C 1
ATOM 1544 O O . VAL A 1 192 ? -6.550 -2.721 -0.661 1.00 81.75 192 VAL A O 1
ATOM 1547 N N . ILE A 1 193 ? -8.465 -2.167 -1.651 1.00 84.31 193 ILE A N 1
ATOM 1548 C CA . ILE A 1 193 ? -9.278 -2.463 -0.461 1.00 84.31 193 ILE A CA 1
ATOM 1549 C C . ILE A 1 193 ? -9.362 -3.964 -0.166 1.00 84.31 193 ILE A C 1
ATOM 1551 O O . ILE A 1 193 ? -9.408 -4.358 1.000 1.00 84.31 193 ILE A O 1
ATOM 1555 N N . ARG A 1 194 ? -9.391 -4.798 -1.212 1.00 86.75 194 ARG A N 1
ATOM 1556 C CA . ARG A 1 194 ? -9.597 -6.254 -1.115 1.00 86.75 194 ARG A CA 1
ATOM 1557 C C . ARG A 1 194 ? -8.308 -7.067 -1.033 1.00 86.75 194 ARG A C 1
ATOM 1559 O O . ARG A 1 194 ? -8.376 -8.283 -0.866 1.00 86.75 194 ARG A O 1
ATOM 1566 N N . MET A 1 195 ? -7.143 -6.449 -1.209 1.00 83.81 195 MET A N 1
ATOM 1567 C CA . MET A 1 195 ? -5.889 -7.190 -1.128 1.00 83.81 195 MET A CA 1
ATOM 1568 C C . MET A 1 195 ? -5.641 -7.697 0.300 1.00 83.81 195 MET A C 1
ATOM 1570 O O . MET A 1 195 ? -6.195 -7.136 1.245 1.00 83.81 195 MET A O 1
ATOM 1574 N N . PRO A 1 196 ? -4.811 -8.738 0.485 1.00 83.12 196 PRO A N 1
ATOM 1575 C CA . PRO A 1 196 ? -4.452 -9.204 1.820 1.00 83.12 196 PRO A CA 1
ATOM 1576 C C . PRO A 1 196 ? -3.878 -8.063 2.664 1.00 83.12 196 PRO A C 1
ATOM 1578 O O . PRO A 1 196 ? -3.008 -7.330 2.190 1.00 83.12 196 PRO A O 1
ATOM 1581 N N .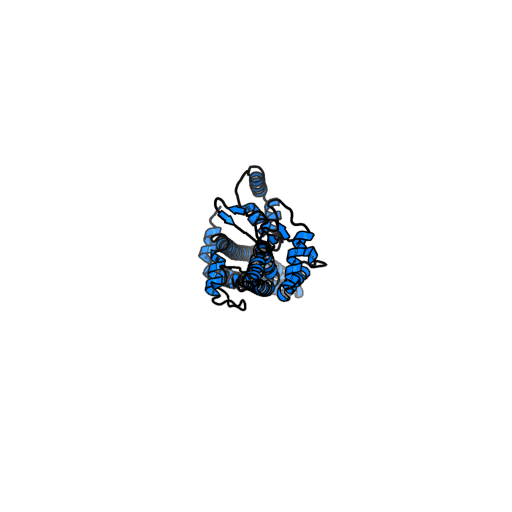 GLY A 1 197 ? -4.345 -7.921 3.904 1.00 79.69 197 GLY A N 1
ATOM 1582 C CA . GLY A 1 197 ? -4.030 -6.795 4.789 1.00 79.69 197 GLY A CA 1
ATOM 1583 C C . GLY A 1 197 ? -4.633 -5.458 4.347 1.00 79.69 197 GLY A C 1
ATOM 1584 O O . GLY A 1 197 ? -4.253 -4.427 4.889 1.00 79.69 197 GLY A O 1
ATOM 1585 N N . GLY A 1 198 ? -5.534 -5.452 3.365 1.00 83.00 198 GLY A N 1
ATOM 1586 C CA . GLY A 1 198 ? -6.327 -4.296 2.963 1.00 83.00 198 GLY A CA 1
ATOM 1587 C C . GLY A 1 198 ? -7.438 -3.969 3.961 1.00 83.00 198 GLY A C 1
ATOM 1588 O O . GLY A 1 198 ? -7.711 -4.724 4.896 1.00 83.00 198 GLY A O 1
ATOM 1589 N N . GLU A 1 199 ? -8.110 -2.843 3.736 1.00 83.94 199 GLU A N 1
ATOM 1590 C CA . GLU A 1 199 ? -9.185 -2.349 4.606 1.00 83.94 199 GLU A CA 1
ATOM 1591 C C . GLU A 1 199 ? -10.315 -3.364 4.793 1.00 83.94 199 GLU A C 1
ATOM 1593 O O . GLU A 1 199 ? -10.810 -3.536 5.902 1.00 83.94 199 GLU A O 1
ATOM 1598 N N . LEU A 1 200 ? -10.723 -4.080 3.738 1.00 86.94 200 LEU A N 1
ATOM 1599 C CA . LEU A 1 200 ? -11.826 -5.040 3.844 1.00 86.94 200 LEU A CA 1
ATOM 1600 C C . LEU A 1 200 ? -11.506 -6.145 4.865 1.00 86.94 200 LEU A C 1
ATOM 1602 O O . LEU A 1 200 ? -12.340 -6.488 5.707 1.00 86.94 200 LEU A O 1
ATOM 1606 N N . GLU A 1 201 ? -10.282 -6.677 4.818 1.00 87.50 201 GLU A N 1
ATOM 1607 C CA . GLU A 1 201 ? -9.807 -7.672 5.782 1.00 87.50 201 GLU A CA 1
ATOM 1608 C C . GLU A 1 201 ? -9.668 -7.064 7.183 1.00 87.50 201 GLU A C 1
ATOM 1610 O O . GLU A 1 201 ? -10.040 -7.715 8.164 1.00 87.50 201 GLU A O 1
ATOM 1615 N N . ALA A 1 202 ? -9.187 -5.823 7.289 1.00 87.81 202 ALA A N 1
ATOM 1616 C CA . ALA A 1 202 ? -9.028 -5.129 8.563 1.00 87.81 202 ALA A CA 1
ATOM 1617 C C . ALA A 1 202 ? -10.370 -4.895 9.273 1.00 87.81 202 ALA A C 1
ATOM 1619 O O . ALA A 1 202 ? -10.525 -5.276 10.436 1.00 87.81 202 ALA A O 1
ATOM 1620 N N . TYR A 1 203 ? -11.384 -4.398 8.557 1.00 87.62 203 TYR A N 1
ATOM 1621 C CA . TYR A 1 203 ? -12.748 -4.242 9.073 1.00 87.62 203 TYR A CA 1
ATOM 1622 C C . TYR A 1 203 ? -13.379 -5.583 9.469 1.00 87.62 203 TYR A C 1
ATOM 1624 O O . TYR A 1 203 ? -13.980 -5.691 10.540 1.00 87.62 203 TYR A O 1
ATOM 1632 N N . SER A 1 204 ? -13.216 -6.624 8.646 1.00 89.62 204 SER A N 1
ATOM 1633 C CA . SER A 1 204 ? -13.706 -7.973 8.964 1.00 89.62 204 SER A CA 1
ATOM 1634 C C . SER A 1 204 ? -13.054 -8.540 10.227 1.00 89.62 204 SER A C 1
ATOM 1636 O O . SER A 1 204 ? -13.723 -9.052 11.129 1.00 89.62 204 SER A O 1
ATOM 1638 N N . THR A 1 205 ? -11.739 -8.373 10.344 1.00 90.19 205 THR A N 1
ATOM 1639 C CA . THR A 1 205 ? -10.956 -8.830 11.493 1.00 90.19 205 THR A CA 1
ATOM 1640 C C . THR A 1 205 ? -11.350 -8.097 12.774 1.00 90.19 205 THR A C 1
ATOM 1642 O O . THR A 1 205 ? -11.603 -8.741 13.797 1.00 90.19 205 THR A O 1
ATOM 1645 N N . GLN A 1 206 ? -11.476 -6.769 12.709 1.00 89.56 206 GLN A N 1
ATOM 1646 C CA . GLN A 1 206 ? -11.986 -5.935 13.796 1.00 89.56 206 GLN A CA 1
ATOM 1647 C C . GLN A 1 206 ? -13.366 -6.411 14.262 1.00 89.56 206 GLN A C 1
ATOM 1649 O O . GLN A 1 206 ? -13.579 -6.620 15.458 1.00 89.56 206 GLN A O 1
ATOM 1654 N N . TYR A 1 207 ? -14.302 -6.608 13.332 1.00 89.06 207 TYR A N 1
ATOM 1655 C CA . TYR A 1 207 ? -15.671 -6.974 13.679 1.00 89.06 207 TYR A CA 1
ATOM 1656 C C . TYR A 1 207 ? -15.756 -8.362 14.332 1.00 89.06 207 TYR A C 1
ATOM 1658 O O . TYR A 1 207 ? -16.437 -8.537 15.346 1.00 89.06 207 TYR A O 1
ATOM 1666 N N . ARG A 1 208 ? -15.015 -9.352 13.818 1.00 90.31 208 ARG A N 1
ATOM 1667 C CA . ARG A 1 208 ? -14.929 -10.691 14.431 1.00 90.31 208 ARG A CA 1
ATOM 1668 C C . ARG A 1 208 ? -14.386 -10.638 15.860 1.00 90.31 208 ARG A C 1
ATOM 1670 O O . ARG A 1 208 ? -14.959 -11.273 16.750 1.00 90.31 208 ARG A O 1
ATOM 1677 N N . ALA A 1 209 ? -13.336 -9.848 16.093 1.00 89.69 209 ALA A N 1
ATOM 1678 C CA . ALA A 1 209 ? -12.771 -9.643 17.427 1.00 89.69 209 ALA A CA 1
ATOM 1679 C C . ALA A 1 209 ? -13.799 -9.016 18.384 1.00 89.69 209 ALA A C 1
ATOM 1681 O O . ALA A 1 209 ? -14.013 -9.505 19.496 1.00 89.69 209 ALA A O 1
ATOM 1682 N N . LEU A 1 210 ? -14.531 -7.997 17.920 1.00 87.12 210 LEU A N 1
ATOM 1683 C CA . LEU A 1 210 ? -15.616 -7.378 18.684 1.00 87.12 210 LEU A CA 1
ATOM 1684 C C . LEU A 1 210 ? -16.743 -8.363 19.020 1.00 87.12 210 LEU A C 1
ATOM 1686 O O . LEU A 1 210 ? -17.199 -8.396 20.166 1.00 87.12 210 LEU A O 1
ATOM 1690 N N . LYS A 1 211 ? -17.167 -9.214 18.076 1.00 85.81 211 LYS A N 1
ATOM 1691 C CA . LYS A 1 211 ? -18.216 -10.224 18.315 1.00 85.81 211 LYS A CA 1
ATOM 1692 C C . LYS A 1 211 ? -17.807 -11.252 19.360 1.00 85.81 211 LYS A C 1
ATOM 1694 O O . LYS A 1 211 ? -18.613 -11.581 20.235 1.00 85.81 211 LYS A O 1
ATOM 1699 N N . ARG A 1 212 ? -16.562 -11.731 19.323 1.00 86.88 212 ARG A N 1
ATOM 1700 C CA . ARG A 1 212 ? -16.045 -12.645 20.354 1.00 86.88 212 ARG A CA 1
ATOM 1701 C C . ARG A 1 212 ? -15.969 -11.963 21.712 1.00 86.88 212 ARG A C 1
ATOM 1703 O O . ARG A 1 212 ? -16.442 -12.525 22.699 1.00 86.88 212 ARG A O 1
ATOM 1710 N N . LEU A 1 213 ? -15.498 -10.718 21.759 1.00 84.44 213 LEU A N 1
ATOM 1711 C CA . LEU A 1 213 ? -15.489 -9.934 22.990 1.00 84.44 213 LEU A CA 1
ATOM 1712 C C . LEU A 1 213 ? -16.908 -9.699 23.543 1.00 84.44 213 LEU A C 1
ATOM 1714 O O . LEU A 1 213 ? -17.110 -9.803 24.757 1.00 84.44 213 LEU A O 1
ATOM 1718 N N . LYS A 1 214 ? -17.917 -9.490 22.676 1.00 82.06 214 LYS A N 1
ATOM 1719 C CA . LYS A 1 214 ? -19.350 -9.464 23.052 1.00 82.06 214 LYS A CA 1
ATOM 1720 C C . LYS A 1 214 ? -19.739 -10.723 23.804 1.00 82.06 214 LYS A C 1
ATOM 1722 O O . LYS A 1 214 ? -20.344 -10.658 24.872 1.00 82.06 214 LYS A O 1
ATOM 1727 N N . ALA A 1 215 ? -19.413 -11.872 23.215 1.00 83.56 215 ALA A N 1
ATOM 1728 C CA . ALA A 1 215 ? -19.816 -13.171 23.723 1.00 83.56 215 ALA A CA 1
ATOM 1729 C C . ALA A 1 215 ? -19.167 -13.457 25.084 1.00 83.56 215 ALA A C 1
ATOM 1731 O O . ALA A 1 215 ? -19.838 -13.962 25.985 1.00 83.56 215 ALA A O 1
ATOM 1732 N N . MET A 1 216 ? -17.899 -13.071 25.254 1.00 80.75 216 MET A N 1
ATOM 1733 C CA . MET A 1 216 ? -17.158 -13.238 26.506 1.00 80.75 216 MET A CA 1
ATOM 1734 C C . MET A 1 216 ? -17.673 -12.325 27.624 1.00 80.75 216 MET A C 1
ATOM 1736 O O . MET A 1 216 ? -17.836 -12.763 28.761 1.00 80.75 216 MET A O 1
ATOM 1740 N N . THR A 1 217 ? -17.963 -11.062 27.310 1.00 79.19 217 THR A N 1
ATOM 1741 C CA . THR A 1 217 ? -18.285 -10.041 28.324 1.00 79.19 217 THR A CA 1
ATOM 1742 C C . THR A 1 217 ? -19.784 -9.880 28.589 1.00 79.19 217 THR A C 1
ATOM 1744 O O . THR A 1 217 ? -20.166 -9.308 29.608 1.00 79.19 217 THR A O 1
ATOM 1747 N N . ARG A 1 218 ? -20.647 -10.389 27.695 1.00 77.56 218 ARG A N 1
ATOM 1748 C CA . ARG A 1 218 ? -22.114 -10.195 27.694 1.00 77.56 218 ARG A CA 1
ATOM 1749 C C . ARG A 1 218 ? -22.547 -8.727 27.678 1.00 77.56 218 ARG A C 1
ATOM 1751 O O . ARG A 1 218 ? -23.659 -8.399 28.090 1.00 77.56 218 ARG A O 1
ATOM 1758 N N . LEU A 1 219 ? -21.673 -7.842 27.213 1.00 68.75 219 LEU A N 1
ATOM 1759 C CA . LEU A 1 219 ? -21.936 -6.414 27.182 1.00 68.75 219 LEU A CA 1
ATOM 1760 C C . LEU A 1 219 ? -22.775 -6.038 25.949 1.00 68.75 219 LEU A C 1
ATOM 1762 O O . LEU A 1 219 ? -22.475 -6.490 24.839 1.00 68.75 219 LEU A O 1
ATOM 1766 N N . PRO A 1 220 ? -23.821 -5.208 26.109 1.00 60.78 220 PRO A N 1
ATOM 1767 C CA . PRO A 1 220 ? -24.575 -4.696 24.977 1.00 60.78 220 PRO A CA 1
ATOM 1768 C C . PRO A 1 220 ? -23.752 -3.617 24.268 1.00 60.78 220 PRO A C 1
ATOM 1770 O O . PRO A 1 220 ? -23.504 -2.557 24.833 1.00 60.78 220 PRO A O 1
ATOM 1773 N N . TYR A 1 221 ? -23.358 -3.865 23.023 1.00 66.44 221 TYR A N 1
ATOM 1774 C CA . TYR A 1 221 ? -22.875 -2.821 22.123 1.00 66.44 221 TYR A CA 1
ATOM 1775 C C . TYR A 1 221 ? -23.748 -2.775 20.872 1.00 66.44 221 TYR A C 1
ATOM 1777 O O . TYR A 1 221 ? -24.211 -3.813 20.385 1.00 66.44 221 TYR A O 1
ATOM 1785 N N . SER A 1 222 ? -23.962 -1.556 20.384 1.00 54.34 222 SER A N 1
ATOM 1786 C CA . SER A 1 222 ? -24.534 -1.265 19.075 1.00 54.34 222 SER A CA 1
ATOM 1787 C C . SER A 1 222 ? -23.371 -0.895 18.172 1.00 54.34 222 SER A C 1
ATOM 1789 O O . SER A 1 222 ? -22.779 0.162 18.369 1.00 54.34 222 SER A O 1
ATOM 1791 N N . ASP A 1 223 ? -23.034 -1.756 17.220 1.00 64.31 223 ASP A N 1
ATOM 1792 C CA . ASP A 1 223 ? -22.016 -1.442 16.223 1.00 64.31 223 ASP A CA 1
ATOM 1793 C C . ASP A 1 223 ? -22.722 -1.069 14.917 1.00 64.31 223 ASP A C 1
ATOM 1795 O O . ASP A 1 223 ? -23.515 -1.837 14.372 1.00 64.31 223 ASP A O 1
ATOM 1799 N N . SER A 1 224 ? -22.463 0.139 14.419 1.00 66.38 224 SER A N 1
ATOM 1800 C CA . SER A 1 224 ? -22.977 0.583 13.120 1.00 66.38 224 SER A CA 1
ATOM 1801 C C . SER A 1 224 ? -22.530 -0.331 11.979 1.00 66.38 224 SER A C 1
ATOM 1803 O O . SER A 1 224 ? -23.172 -0.349 10.933 1.00 66.38 224 SER A O 1
ATOM 1805 N N . LEU A 1 225 ? -21.459 -1.103 12.183 1.00 71.88 225 LEU A N 1
ATOM 1806 C CA . LEU A 1 225 ? -20.966 -2.083 11.232 1.00 71.88 225 LEU A CA 1
ATOM 1807 C C . LEU A 1 225 ? -21.798 -3.372 11.193 1.00 71.88 225 LEU A C 1
ATOM 1809 O O . LEU A 1 225 ? -21.674 -4.098 10.214 1.00 71.88 225 LEU A O 1
ATOM 1813 N N . GLU A 1 226 ? -22.672 -3.665 12.174 1.00 75.12 226 GLU A N 1
ATOM 1814 C CA . GLU A 1 226 ? -23.451 -4.925 12.195 1.00 75.12 226 GLU A CA 1
ATOM 1815 C C . GLU A 1 226 ? -24.273 -5.139 10.910 1.00 75.12 226 GLU A C 1
ATOM 1817 O O . GLU A 1 226 ? -24.534 -6.276 10.536 1.00 75.12 226 GLU A O 1
ATOM 1822 N N . ILE A 1 227 ? -24.626 -4.072 10.184 1.00 77.50 227 ILE A N 1
ATOM 1823 C CA . ILE A 1 227 ? -25.336 -4.165 8.899 1.00 77.50 227 ILE A CA 1
ATOM 1824 C C . ILE A 1 227 ? -24.516 -4.830 7.782 1.00 77.50 227 ILE A C 1
ATOM 1826 O O . ILE A 1 227 ? -25.096 -5.317 6.813 1.00 77.50 227 ILE A O 1
ATOM 1830 N N . PHE A 1 228 ? -23.185 -4.828 7.895 1.00 80.06 228 PHE A N 1
ATOM 1831 C CA . PHE A 1 228 ? -22.269 -5.371 6.891 1.00 80.06 228 PHE A CA 1
ATOM 1832 C C . PHE A 1 228 ? -21.813 -6.794 7.203 1.00 80.06 228 PHE A C 1
ATOM 1834 O O . PHE A 1 228 ? -21.168 -7.408 6.355 1.00 80.06 228 PHE A O 1
ATOM 1841 N N . PHE A 1 229 ? -22.134 -7.331 8.383 1.00 83.19 229 PHE A N 1
ATOM 1842 C CA . PHE A 1 229 ? -21.563 -8.584 8.863 1.00 83.19 229 PHE A CA 1
ATOM 1843 C C . PHE A 1 229 ? -22.617 -9.572 9.371 1.00 83.19 229 PHE A C 1
ATOM 1845 O O . PHE A 1 229 ? -23.658 -9.199 9.905 1.00 83.19 229 PHE A O 1
ATOM 1852 N N . THR A 1 230 ? -22.336 -10.866 9.217 1.00 81.81 230 THR A N 1
ATOM 1853 C CA . THR A 1 230 ? -23.119 -11.941 9.830 1.00 81.81 230 THR A CA 1
ATOM 1854 C C . THR A 1 230 ? -22.855 -12.001 11.334 1.00 81.81 230 THR A C 1
ATOM 1856 O O . THR A 1 230 ? -21.909 -11.407 11.857 1.00 81.81 230 THR A O 1
ATOM 1859 N N . ASP A 1 231 ? -23.626 -12.820 12.051 1.00 79.12 231 ASP A N 1
ATOM 1860 C CA . ASP A 1 231 ? -23.358 -13.087 13.466 1.00 79.12 231 ASP A CA 1
ATOM 1861 C C . ASP A 1 231 ? -22.004 -13.755 13.740 1.00 79.12 231 ASP A C 1
ATOM 1863 O O . ASP A 1 231 ? -21.493 -13.657 14.857 1.00 79.12 231 ASP A O 1
ATOM 1867 N N . TYR A 1 232 ? -21.408 -14.381 12.724 1.00 79.50 232 TYR A N 1
ATOM 1868 C CA . TYR A 1 232 ? -20.078 -14.989 12.780 1.00 79.50 232 TYR A CA 1
ATOM 1869 C C . TYR A 1 232 ? -18.964 -14.020 12.350 1.00 79.50 232 TYR A C 1
ATOM 1871 O O . TYR A 1 232 ? -17.785 -14.352 12.455 1.00 79.50 232 TYR A O 1
ATOM 1879 N N . GLY A 1 233 ? -19.327 -12.811 11.911 1.00 75.69 233 GLY A N 1
ATOM 1880 C CA . GLY A 1 233 ? -18.405 -11.787 11.431 1.00 75.69 233 GLY A CA 1
ATOM 1881 C C . GLY A 1 233 ? -17.909 -12.006 10.005 1.00 75.69 233 GLY A C 1
ATOM 1882 O O . GLY A 1 233 ? -16.818 -11.564 9.661 1.00 75.69 233 GLY A O 1
ATOM 1883 N N . ASP A 1 234 ? -18.690 -12.696 9.175 1.00 83.75 234 ASP A N 1
ATOM 1884 C CA . ASP A 1 234 ? -18.456 -12.757 7.730 1.00 83.75 234 ASP A CA 1
ATOM 1885 C C . ASP A 1 234 ? -19.119 -11.569 7.041 1.00 83.75 234 ASP A C 1
ATOM 1887 O O . ASP A 1 234 ? -20.174 -11.120 7.481 1.00 83.75 234 ASP A O 1
ATOM 1891 N N . VAL A 1 235 ? -18.528 -11.063 5.961 1.00 83.69 235 VAL A N 1
ATOM 1892 C CA . VAL A 1 235 ? -19.088 -9.923 5.225 1.00 83.69 235 VAL A CA 1
ATOM 1893 C C . VAL A 1 235 ? -20.349 -10.364 4.473 1.00 83.69 235 VAL A C 1
ATOM 1895 O O . VAL A 1 235 ? -20.322 -11.327 3.711 1.00 83.69 235 VAL A O 1
ATOM 1898 N N . VAL A 1 236 ? -21.465 -9.666 4.692 1.00 83.31 236 VAL A N 1
ATOM 1899 C CA . VAL A 1 236 ? -22.762 -9.937 4.038 1.00 83.31 236 VAL A CA 1
ATOM 1900 C C . VAL A 1 236 ? -22.806 -9.339 2.634 1.00 83.31 236 VAL A C 1
ATOM 1902 O O . VAL A 1 236 ? -23.397 -9.923 1.728 1.00 83.31 236 VAL A O 1
ATOM 1905 N N . ASP A 1 237 ? -22.198 -8.165 2.465 1.00 81.31 237 ASP A N 1
ATOM 1906 C CA . ASP A 1 237 ? -22.191 -7.399 1.220 1.00 81.31 237 ASP A CA 1
ATOM 1907 C C . ASP A 1 237 ? -20.850 -6.659 1.088 1.00 81.31 237 ASP A C 1
ATOM 1909 O O . ASP A 1 237 ? -20.661 -5.565 1.627 1.00 81.31 237 ASP A O 1
ATOM 1913 N N . GLU A 1 238 ? -19.884 -7.305 0.428 1.00 87.25 238 GLU A N 1
ATOM 1914 C CA . GLU A 1 238 ? -18.520 -6.778 0.276 1.00 87.25 238 GLU A CA 1
ATOM 1915 C C . GLU A 1 238 ? -18.479 -5.472 -0.514 1.00 87.25 238 GLU A C 1
ATOM 1917 O O . GLU A 1 238 ? -17.652 -4.605 -0.224 1.00 87.25 238 GLU A O 1
ATOM 1922 N N . ASP A 1 239 ? -19.370 -5.310 -1.491 1.00 82.00 239 ASP A N 1
ATOM 1923 C CA . ASP A 1 239 ? -19.408 -4.119 -2.334 1.00 82.00 239 ASP A CA 1
ATOM 1924 C C . ASP A 1 239 ? -19.900 -2.914 -1.534 1.00 82.00 239 ASP A C 1
ATOM 1926 O O . ASP A 1 239 ? -19.249 -1.866 -1.549 1.00 82.00 239 ASP A O 1
ATOM 1930 N N . LYS A 1 240 ? -20.975 -3.072 -0.748 1.00 80.06 240 LYS A N 1
ATOM 1931 C CA . LYS A 1 240 ? -21.435 -2.000 0.148 1.00 80.06 240 LYS A CA 1
ATOM 1932 C C . LYS A 1 240 ? -20.445 -1.695 1.261 1.00 80.06 240 LYS A C 1
ATOM 1934 O O . LYS A 1 240 ? -20.293 -0.528 1.611 1.00 80.06 240 LYS A O 1
ATOM 1939 N N . LEU A 1 241 ? -19.772 -2.705 1.816 1.00 82.38 241 LEU A N 1
ATOM 1940 C CA . LEU A 1 241 ? -18.717 -2.463 2.800 1.00 82.38 241 LEU A CA 1
ATOM 1941 C C . LEU A 1 241 ? -17.550 -1.694 2.165 1.00 82.38 241 LEU A C 1
ATOM 1943 O O . LEU A 1 241 ? -17.067 -0.735 2.753 1.00 82.38 241 LEU A O 1
ATOM 1947 N N . SER A 1 242 ? -17.137 -2.044 0.946 1.00 81.69 242 SER A N 1
ATOM 1948 C CA . SER A 1 242 ? -16.075 -1.326 0.226 1.00 81.69 242 SER A CA 1
ATOM 1949 C C . SER A 1 242 ? -16.463 0.126 -0.064 1.00 81.69 242 SER A C 1
ATOM 1951 O O . SER A 1 242 ? -15.660 1.035 0.141 1.00 81.69 242 SER A O 1
ATOM 1953 N N . GLU A 1 243 ? -17.701 0.369 -0.501 1.00 79.88 243 GLU A N 1
ATOM 1954 C CA . GLU A 1 243 ? -18.230 1.721 -0.694 1.00 79.88 243 GLU A CA 1
ATOM 1955 C C . GLU A 1 243 ? -18.268 2.497 0.629 1.00 79.88 243 GLU A C 1
ATOM 1957 O O . GLU A 1 243 ? -17.827 3.645 0.692 1.00 79.88 243 GLU A O 1
ATOM 1962 N N . PHE A 1 244 ? -18.729 1.857 1.706 1.00 77.88 244 PHE A N 1
ATOM 1963 C CA . PHE A 1 244 ? -18.709 2.432 3.045 1.00 77.88 244 PHE A CA 1
ATOM 1964 C C . PHE A 1 244 ? -17.288 2.805 3.472 1.00 77.88 244 PHE A C 1
ATOM 1966 O O . PHE A 1 244 ? -17.090 3.925 3.926 1.00 77.88 244 PHE A O 1
ATOM 1973 N N . ILE A 1 245 ? -16.294 1.936 3.287 1.00 76.12 245 ILE A N 1
ATOM 1974 C CA . ILE A 1 245 ? -14.885 2.205 3.613 1.00 76.12 245 ILE A CA 1
ATOM 1975 C C . ILE A 1 245 ? -14.373 3.418 2.826 1.00 76.12 245 ILE A C 1
ATOM 1977 O O . ILE A 1 245 ? -13.827 4.357 3.408 1.00 76.12 245 ILE A O 1
ATOM 1981 N N . LEU A 1 246 ? -14.606 3.436 1.508 1.00 69.56 246 LEU A N 1
ATOM 1982 C CA . LEU A 1 246 ? -14.177 4.524 0.623 1.00 69.56 246 LEU A CA 1
ATOM 1983 C C . LEU A 1 246 ? -14.784 5.878 1.001 1.00 69.56 246 LEU A C 1
ATOM 1985 O O . LEU A 1 246 ? -14.124 6.907 0.841 1.00 69.56 246 LEU A O 1
ATOM 1989 N N . ASN A 1 247 ? -16.027 5.872 1.484 1.00 66.94 247 ASN A N 1
ATOM 1990 C CA . ASN A 1 247 ? -16.791 7.083 1.769 1.00 66.94 247 ASN A CA 1
ATOM 1991 C C . ASN A 1 247 ? -16.680 7.538 3.236 1.00 66.94 247 ASN A C 1
ATOM 1993 O O . ASN A 1 247 ? -16.720 8.736 3.509 1.00 66.94 247 ASN A O 1
ATOM 1997 N N . THR A 1 248 ? -16.520 6.611 4.184 1.00 61.56 248 THR A N 1
ATOM 1998 C CA . THR A 1 248 ? -16.627 6.886 5.630 1.00 61.56 248 THR A CA 1
ATOM 1999 C C . THR A 1 248 ? -15.301 7.288 6.260 1.00 61.56 248 THR A C 1
ATOM 2001 O O . THR A 1 248 ? -15.293 8.047 7.231 1.00 61.56 248 THR A O 1
ATOM 2004 N N . LEU A 1 249 ? -14.165 6.851 5.709 1.00 57.78 249 LEU A N 1
ATOM 2005 C CA . LEU A 1 249 ? -12.858 7.301 6.182 1.00 57.78 249 LEU A CA 1
ATOM 2006 C C . LEU A 1 249 ? -12.644 8.781 5.806 1.00 57.78 249 LEU A C 1
ATOM 2008 O O . LEU A 1 249 ? -12.213 9.134 4.705 1.00 57.78 249 LEU A O 1
ATOM 2012 N N . ALA A 1 250 ? -12.986 9.643 6.769 1.00 50.22 250 ALA A N 1
ATOM 2013 C CA . ALA A 1 250 ? -12.833 11.094 6.756 1.00 50.22 250 ALA A CA 1
ATOM 2014 C C . ALA A 1 250 ? -13.467 11.799 5.537 1.00 50.22 250 ALA A C 1
ATOM 2016 O O . ALA A 1 250 ? -12.811 12.605 4.880 1.00 50.22 250 ALA A O 1
ATOM 2017 N N . ASP A 1 251 ? -14.743 11.504 5.253 1.00 54.25 251 ASP A N 1
ATOM 2018 C CA . ASP A 1 251 ? -15.568 12.211 4.250 1.00 54.25 251 ASP A CA 1
ATOM 2019 C C . ASP A 1 251 ? -14.940 12.202 2.838 1.00 54.25 251 ASP A C 1
ATOM 2021 O O . ASP A 1 251 ? -14.779 13.223 2.168 1.00 54.25 251 ASP A O 1
ATOM 2025 N N . GLY A 1 252 ? -14.474 11.023 2.412 1.00 54.66 252 GLY A N 1
ATOM 2026 C CA . GLY A 1 252 ? -13.820 10.823 1.116 1.00 54.66 252 GLY A CA 1
ATOM 2027 C C . GLY A 1 252 ? -12.333 11.200 1.058 1.00 54.66 252 GLY A C 1
ATOM 2028 O O . GLY A 1 252 ? -11.719 11.049 -0.003 1.00 54.66 252 GLY A O 1
ATOM 2029 N N . LEU A 1 253 ? -11.702 11.633 2.162 1.00 60.41 253 LEU A N 1
ATOM 2030 C CA . LEU A 1 253 ? -10.246 11.856 2.196 1.00 60.41 253 LEU A CA 1
ATOM 2031 C C . LEU A 1 253 ? -9.454 10.577 1.911 1.00 60.41 253 LEU A C 1
ATOM 2033 O O . LEU A 1 253 ? -8.414 10.654 1.257 1.00 60.41 253 LEU A O 1
ATOM 2037 N N . TYR A 1 254 ? -9.946 9.414 2.336 1.00 65.69 254 TYR A N 1
ATOM 2038 C CA . TYR A 1 254 ? -9.302 8.141 2.021 1.00 65.69 254 TYR A CA 1
ATOM 2039 C C . TYR A 1 254 ? -9.339 7.839 0.521 1.00 65.69 254 TYR A C 1
ATOM 2041 O O . TYR A 1 254 ? -8.290 7.654 -0.098 1.00 65.69 254 TYR A O 1
ATOM 2049 N N . ARG A 1 255 ? -10.520 7.941 -0.109 1.00 72.69 255 ARG A N 1
ATOM 2050 C CA . ARG A 1 255 ? -10.660 7.865 -1.573 1.00 72.69 255 ARG A CA 1
ATOM 2051 C C . ARG A 1 255 ? -9.751 8.879 -2.271 1.00 72.69 255 ARG A C 1
ATOM 2053 O O . ARG A 1 255 ? -9.082 8.530 -3.242 1.00 72.69 255 ARG A O 1
ATOM 2060 N N . LYS A 1 256 ? -9.663 10.115 -1.770 1.00 69.56 256 LYS A N 1
ATOM 2061 C CA . LYS A 1 256 ? -8.778 11.158 -2.315 1.00 69.56 256 LYS A CA 1
ATOM 2062 C C . LYS A 1 256 ? -7.298 10.790 -2.187 1.00 69.56 256 LYS A C 1
ATOM 2064 O O . LYS A 1 256 ? -6.541 11.022 -3.130 1.00 69.56 256 LYS A O 1
ATOM 2069 N N . SER A 1 257 ? -6.885 10.219 -1.057 1.00 70.19 257 SER A N 1
ATOM 2070 C CA . SER A 1 257 ? -5.512 9.762 -0.829 1.00 70.19 257 SER A CA 1
ATOM 2071 C C . SER A 1 257 ? -5.157 8.624 -1.779 1.00 70.19 257 SER A C 1
ATOM 2073 O O . SER A 1 257 ? -4.158 8.731 -2.486 1.00 70.19 257 SER A O 1
ATOM 2075 N N . LEU A 1 258 ? -6.010 7.604 -1.891 1.00 74.56 258 LEU A N 1
ATOM 2076 C CA . LEU A 1 258 ? -5.813 6.505 -2.836 1.00 74.56 258 LEU A CA 1
ATOM 2077 C C . LEU A 1 258 ? -5.807 6.989 -4.292 1.00 74.56 258 LEU A C 1
ATOM 2079 O O . LEU A 1 258 ? -4.949 6.590 -5.071 1.00 74.56 258 LEU A O 1
ATOM 2083 N N . THR A 1 259 ? -6.696 7.920 -4.646 1.00 76.38 259 THR A N 1
ATOM 2084 C CA . THR A 1 259 ? -6.704 8.555 -5.976 1.00 76.38 259 THR A CA 1
ATOM 2085 C C . THR A 1 259 ? -5.387 9.268 -6.261 1.00 76.38 259 THR A C 1
ATOM 2087 O O . THR A 1 259 ? -4.789 9.082 -7.318 1.00 76.38 259 THR A O 1
ATOM 2090 N N . THR A 1 260 ? -4.904 10.059 -5.302 1.00 76.00 260 THR A N 1
ATOM 2091 C CA . THR A 1 260 ? -3.618 10.757 -5.416 1.00 76.00 260 THR A CA 1
ATOM 2092 C C . THR A 1 260 ? -2.467 9.766 -5.583 1.00 76.00 260 THR A C 1
ATOM 2094 O O . THR A 1 260 ? -1.612 9.963 -6.445 1.00 76.00 260 THR A O 1
ATOM 2097 N N . ASN A 1 261 ? -2.466 8.679 -4.808 1.00 76.75 261 ASN A N 1
ATOM 2098 C CA . ASN A 1 261 ? -1.452 7.632 -4.896 1.00 76.75 261 ASN A CA 1
ATOM 2099 C C . ASN A 1 261 ? -1.447 6.968 -6.276 1.00 76.75 261 ASN A C 1
ATOM 2101 O O . ASN A 1 261 ? -0.379 6.813 -6.864 1.00 76.75 261 ASN A O 1
ATOM 2105 N N . PHE A 1 262 ? -2.620 6.645 -6.825 1.00 81.25 262 PHE A N 1
ATOM 2106 C CA . PHE A 1 262 ? -2.737 6.058 -8.158 1.00 81.25 262 PHE A CA 1
ATOM 2107 C C . PHE A 1 262 ? -2.222 6.997 -9.255 1.00 81.25 262 PHE A C 1
ATOM 2109 O O . PHE A 1 262 ? -1.438 6.586 -10.108 1.00 81.25 262 PHE A O 1
ATOM 2116 N N . ILE A 1 263 ? -2.596 8.279 -9.203 1.00 78.44 263 ILE A N 1
ATOM 2117 C CA . ILE A 1 263 ? -2.106 9.286 -10.154 1.00 78.44 263 ILE A CA 1
ATOM 2118 C C . ILE A 1 263 ? -0.580 9.392 -10.081 1.00 78.44 263 ILE A C 1
ATOM 2120 O O . ILE A 1 263 ? 0.094 9.362 -11.111 1.00 78.44 263 ILE A O 1
ATOM 2124 N N . ASN A 1 264 ? -0.024 9.475 -8.871 1.00 79.25 264 ASN A N 1
ATOM 2125 C CA . ASN A 1 264 ? 1.421 9.544 -8.671 1.00 79.25 264 ASN A CA 1
ATOM 2126 C C . ASN A 1 264 ? 2.128 8.290 -9.192 1.00 79.25 264 ASN A C 1
ATOM 2128 O O . ASN A 1 264 ? 3.190 8.409 -9.797 1.00 79.25 264 ASN A O 1
ATOM 2132 N N . LEU A 1 265 ? 1.538 7.108 -9.001 1.00 82.00 265 LEU A N 1
ATOM 2133 C CA . LEU A 1 265 ? 2.069 5.848 -9.512 1.00 82.00 265 LEU A CA 1
ATOM 2134 C C . LEU A 1 265 ? 2.162 5.863 -11.045 1.00 82.00 265 LEU A C 1
ATOM 2136 O O . LEU A 1 265 ? 3.236 5.619 -11.593 1.00 82.00 265 LEU A O 1
ATOM 2140 N N . VAL A 1 266 ? 1.065 6.216 -11.724 1.00 79.56 266 VAL A N 1
ATOM 2141 C CA . VAL A 1 266 ? 0.997 6.311 -13.192 1.00 79.56 266 VAL A CA 1
ATOM 2142 C C . VAL A 1 266 ? 2.003 7.332 -13.730 1.00 79.56 266 VAL A C 1
ATOM 2144 O O . VAL A 1 266 ? 2.764 7.039 -14.652 1.00 79.56 266 VAL A O 1
ATOM 2147 N N . VAL A 1 267 ? 2.027 8.538 -13.155 1.00 82.00 267 VAL A N 1
ATOM 2148 C CA . VAL A 1 267 ? 2.890 9.634 -13.622 1.00 82.00 267 VAL A CA 1
ATOM 2149 C C . VAL A 1 267 ? 4.365 9.332 -13.366 1.00 82.00 267 VAL A C 1
ATOM 2151 O O . VAL A 1 267 ? 5.203 9.604 -14.226 1.00 82.00 267 VAL A O 1
ATOM 2154 N N . SER A 1 268 ? 4.692 8.753 -12.209 1.00 83.00 268 SER A N 1
ATOM 2155 C CA . SER A 1 268 ? 6.056 8.339 -11.875 1.00 83.00 268 SER A CA 1
ATOM 2156 C C . SER A 1 268 ? 6.575 7.302 -12.872 1.00 83.00 268 SER A C 1
ATOM 2158 O O . SER A 1 268 ? 7.652 7.493 -13.438 1.00 83.00 268 SER A O 1
ATOM 2160 N N . ASP A 1 269 ? 5.780 6.265 -13.155 1.00 81.75 269 ASP A N 1
ATOM 2161 C CA . ASP A 1 269 ? 6.161 5.199 -14.083 1.00 81.75 269 ASP A CA 1
ATOM 2162 C C . ASP A 1 269 ? 6.318 5.702 -15.527 1.00 81.75 269 ASP A C 1
ATOM 2164 O O . ASP A 1 269 ? 7.292 5.374 -16.215 1.00 81.75 269 ASP A O 1
ATOM 2168 N N . TYR A 1 270 ? 5.415 6.585 -15.965 1.00 84.44 270 TYR A N 1
ATOM 2169 C CA . TYR A 1 270 ? 5.522 7.258 -17.256 1.00 84.44 270 TYR A CA 1
ATOM 2170 C C . TYR A 1 270 ? 6.816 8.078 -17.360 1.00 84.44 270 TYR A C 1
ATOM 2172 O O . TYR A 1 270 ? 7.594 7.899 -18.298 1.00 84.44 270 TYR A O 1
ATOM 2180 N N . ASN A 1 271 ? 7.084 8.948 -16.382 1.00 82.12 271 ASN A N 1
ATOM 2181 C CA . ASN A 1 271 ? 8.260 9.816 -16.384 1.00 82.12 271 ASN A CA 1
ATOM 2182 C C . ASN A 1 271 ? 9.570 9.022 -16.320 1.00 82.12 271 ASN A C 1
ATOM 2184 O O . ASN A 1 271 ? 10.520 9.368 -17.028 1.00 82.12 271 ASN A O 1
ATOM 2188 N N . SER A 1 272 ? 9.632 7.948 -15.521 1.00 82.81 272 SER A N 1
ATOM 2189 C CA . SER A 1 272 ? 10.805 7.070 -15.510 1.00 82.81 272 SER A CA 1
ATOM 2190 C C . SER A 1 272 ? 11.005 6.393 -16.861 1.00 82.81 272 SER A C 1
ATOM 2192 O O . SER A 1 272 ? 12.113 6.429 -17.387 1.00 82.81 272 SER A O 1
ATOM 2194 N N . THR A 1 273 ? 9.935 5.879 -17.476 1.00 77.75 273 THR A N 1
ATOM 2195 C CA . THR A 1 273 ? 10.018 5.205 -18.780 1.00 77.75 273 THR A CA 1
ATOM 2196 C C . THR A 1 273 ? 10.462 6.171 -19.886 1.00 77.75 273 THR A C 1
ATOM 2198 O O . THR A 1 273 ? 11.310 5.821 -20.703 1.00 77.75 273 THR A O 1
ATOM 2201 N N . VAL A 1 274 ? 9.966 7.417 -19.893 1.00 78.06 274 VAL A N 1
ATOM 2202 C CA . VAL A 1 274 ? 10.411 8.465 -20.835 1.00 78.06 274 VAL A CA 1
ATOM 2203 C C . VAL A 1 274 ? 11.889 8.804 -20.645 1.00 78.06 274 VAL A C 1
ATOM 2205 O O . VAL A 1 274 ? 12.622 8.936 -21.627 1.00 78.06 274 VAL A O 1
ATOM 2208 N N . ARG A 1 275 ? 12.339 8.975 -19.397 1.00 84.06 275 ARG A N 1
ATOM 2209 C CA . ARG A 1 275 ? 13.745 9.273 -19.096 1.00 84.06 275 ARG A CA 1
ATOM 2210 C C . ARG A 1 275 ? 14.654 8.150 -19.587 1.00 84.06 275 ARG A C 1
ATOM 2212 O O . ARG A 1 275 ? 15.623 8.436 -20.286 1.00 84.06 275 ARG A O 1
ATOM 2219 N N . ASP A 1 276 ? 14.324 6.908 -19.257 1.00 76.25 276 ASP A N 1
ATOM 2220 C CA . ASP A 1 276 ? 15.142 5.744 -19.595 1.00 76.25 276 ASP A CA 1
ATOM 2221 C C . ASP A 1 276 ? 15.170 5.526 -21.120 1.00 76.25 276 ASP A C 1
ATOM 2223 O O . ASP A 1 276 ? 16.241 5.338 -21.698 1.00 76.25 276 ASP A O 1
ATOM 2227 N N . TYR A 1 277 ? 14.034 5.714 -21.804 1.00 82.62 277 TYR A N 1
ATOM 2228 C CA . TYR A 1 277 ? 13.962 5.761 -23.269 1.00 82.62 277 TYR A CA 1
ATOM 2229 C C . TYR A 1 277 ? 14.887 6.827 -23.868 1.00 82.62 277 TYR A C 1
ATOM 2231 O O . TYR A 1 277 ? 15.669 6.542 -24.779 1.00 82.62 277 TYR A O 1
ATOM 2239 N N . ASN A 1 278 ? 14.842 8.057 -23.351 1.00 79.38 278 ASN A N 1
ATOM 2240 C CA . ASN A 1 278 ? 15.677 9.146 -23.854 1.00 79.38 278 ASN A CA 1
ATOM 2241 C C . ASN A 1 278 ? 17.171 8.864 -23.642 1.00 79.38 278 ASN A C 1
ATOM 2243 O O . ASN A 1 278 ? 17.962 9.117 -24.555 1.00 79.38 278 ASN A O 1
ATOM 2247 N N . LEU A 1 279 ? 17.565 8.310 -22.490 1.00 78.88 279 LEU A N 1
ATOM 2248 C CA . LEU A 1 279 ? 18.947 7.892 -22.220 1.00 78.88 279 LEU A CA 1
ATOM 2249 C C . LEU A 1 279 ? 19.394 6.787 -23.187 1.00 78.88 279 LEU A C 1
ATOM 2251 O O . LEU A 1 279 ? 20.436 6.909 -23.838 1.00 78.88 279 LEU A O 1
ATOM 2255 N N . ASN A 1 280 ? 18.569 5.752 -23.360 1.00 74.56 280 ASN A N 1
ATOM 2256 C CA . ASN A 1 280 ? 18.851 4.642 -24.266 1.00 74.56 280 ASN A CA 1
ATOM 2257 C C . ASN A 1 280 ? 19.025 5.127 -25.714 1.00 74.56 280 ASN A C 1
ATOM 2259 O O . ASN A 1 280 ? 19.986 4.750 -26.390 1.00 74.56 280 ASN A O 1
ATOM 2263 N N . VAL A 1 281 ? 18.142 6.008 -26.192 1.00 81.44 281 VAL A N 1
ATOM 2264 C CA . VAL A 1 281 ? 18.156 6.513 -27.573 1.00 81.44 281 VAL A CA 1
ATOM 2265 C C . VAL A 1 281 ? 19.286 7.508 -27.836 1.00 81.44 281 VAL A C 1
ATOM 2267 O O . VAL A 1 281 ? 19.913 7.424 -28.897 1.00 81.44 281 VAL A O 1
ATOM 2270 N N . SER A 1 282 ? 19.518 8.458 -26.927 1.00 81.25 282 SER A N 1
ATOM 2271 C CA . SER A 1 282 ? 20.428 9.590 -27.161 1.00 81.25 282 SER A CA 1
ATOM 2272 C C . SER A 1 282 ? 21.870 9.326 -26.730 1.00 81.25 282 SER A C 1
ATOM 2274 O O . SER A 1 282 ? 22.789 9.872 -27.341 1.00 81.25 282 SER A O 1
ATOM 2276 N N . GLU A 1 283 ? 22.084 8.459 -25.738 1.00 86.12 283 GLU A N 1
ATOM 2277 C CA . GLU A 1 283 ? 23.398 8.237 -25.137 1.00 86.12 283 GLU A CA 1
ATOM 2278 C C . GLU A 1 283 ? 23.881 6.798 -25.339 1.00 86.12 283 GLU A C 1
ATOM 2280 O O . GLU A 1 283 ? 24.870 6.564 -26.047 1.00 86.12 283 GLU A O 1
ATOM 2285 N N . TYR A 1 284 ? 23.174 5.817 -24.772 1.00 81.50 284 TYR A N 1
ATOM 2286 C CA . TYR A 1 284 ? 23.705 4.456 -24.670 1.00 81.50 284 TYR A CA 1
ATOM 2287 C C . TYR A 1 284 ? 23.747 3.727 -26.006 1.00 81.50 284 TYR A C 1
ATOM 2289 O O . TYR A 1 284 ? 24.786 3.159 -26.356 1.00 81.50 284 TYR A O 1
ATOM 2297 N N . ARG A 1 285 ? 22.677 3.781 -26.806 1.00 89.38 285 ARG A N 1
ATOM 2298 C CA . ARG A 1 285 ? 22.658 3.128 -28.120 1.00 89.38 285 ARG A CA 1
ATOM 2299 C C . ARG A 1 285 ? 23.693 3.726 -29.084 1.00 89.38 285 ARG A C 1
ATOM 2301 O O . ARG A 1 285 ? 24.430 2.945 -29.695 1.00 89.38 285 ARG A O 1
ATOM 2308 N N . PRO A 1 286 ? 23.826 5.061 -29.239 1.00 86.38 286 PRO A N 1
ATOM 2309 C CA . PRO A 1 286 ? 24.881 5.646 -30.067 1.00 86.38 286 PRO A CA 1
ATOM 2310 C C . PRO A 1 286 ? 26.289 5.274 -29.595 1.00 86.38 286 PRO A C 1
ATOM 2312 O O . PRO A 1 286 ? 27.136 4.919 -30.421 1.00 86.38 286 PRO A O 1
ATOM 2315 N N . LEU A 1 287 ? 26.538 5.299 -28.281 1.00 88.00 287 LEU A N 1
ATOM 2316 C CA . LEU A 1 287 ? 27.828 4.919 -27.710 1.00 88.00 287 LEU A CA 1
ATOM 2317 C C . LEU A 1 287 ? 28.151 3.440 -27.969 1.00 88.00 287 LEU A C 1
ATOM 2319 O O . LEU A 1 287 ? 29.252 3.125 -28.423 1.00 88.00 287 LEU A O 1
ATOM 2323 N N . ALA A 1 288 ? 27.189 2.541 -27.754 1.00 81.81 288 ALA A N 1
ATOM 2324 C CA . ALA A 1 288 ? 27.336 1.112 -28.017 1.00 81.81 288 ALA A CA 1
ATOM 2325 C C . ALA A 1 288 ? 27.635 0.837 -29.499 1.00 81.81 288 ALA A C 1
ATOM 2327 O O . ALA A 1 288 ? 28.575 0.105 -29.814 1.00 81.81 288 ALA A O 1
ATOM 2328 N N . ARG A 1 289 ? 26.920 1.498 -30.422 1.00 92.50 289 ARG A N 1
ATOM 2329 C CA . ARG A 1 289 ? 27.169 1.396 -31.872 1.00 92.50 289 ARG A CA 1
ATOM 2330 C C . ARG A 1 289 ? 28.540 1.949 -32.271 1.00 92.50 289 ARG A C 1
ATOM 2332 O O . ARG A 1 289 ? 29.225 1.349 -33.100 1.00 92.50 289 ARG A O 1
ATOM 2339 N N . ARG A 1 290 ? 28.980 3.062 -31.670 1.00 94.31 290 ARG A N 1
ATOM 2340 C CA . ARG A 1 290 ? 30.325 3.618 -31.892 1.00 94.31 290 ARG A CA 1
ATOM 2341 C C . ARG A 1 290 ? 31.409 2.652 -31.418 1.00 94.31 290 ARG A C 1
ATOM 2343 O O . ARG A 1 290 ? 32.370 2.420 -32.151 1.00 94.31 290 ARG A O 1
ATOM 2350 N N . ASN A 1 291 ? 31.247 2.077 -30.229 1.00 88.88 291 ASN A N 1
ATOM 2351 C CA . ASN A 1 291 ? 32.188 1.106 -29.677 1.00 88.88 291 ASN A CA 1
ATOM 2352 C C . ASN A 1 291 ? 32.244 -0.159 -30.531 1.00 88.88 291 ASN A C 1
ATOM 2354 O O . ASN A 1 291 ? 33.344 -0.591 -30.868 1.00 88.88 291 ASN A O 1
ATOM 2358 N N . LEU A 1 292 ? 31.089 -0.672 -30.976 1.00 93.00 292 LEU A N 1
ATOM 2359 C CA . LEU A 1 292 ? 31.009 -1.773 -31.935 1.00 93.00 292 LEU A CA 1
ATOM 2360 C C . LEU A 1 292 ? 31.822 -1.467 -33.201 1.00 93.00 292 LEU A C 1
ATOM 2362 O O . LEU A 1 292 ? 32.671 -2.257 -33.598 1.00 93.00 292 LEU A O 1
ATOM 2366 N N . ALA A 1 293 ? 31.640 -0.288 -33.801 1.00 93.62 293 ALA A N 1
ATOM 2367 C CA . ALA A 1 293 ? 32.387 0.101 -34.996 1.00 93.62 293 ALA A CA 1
ATOM 2368 C C . ALA A 1 293 ? 33.911 0.157 -34.765 1.00 93.62 293 ALA A C 1
ATOM 2370 O O . ALA A 1 293 ? 34.676 -0.226 -35.652 1.00 93.62 293 ALA A O 1
ATOM 2371 N N . ILE A 1 294 ? 34.363 0.611 -33.589 1.00 93.19 294 ILE A N 1
ATOM 2372 C CA . ILE A 1 294 ? 35.787 0.644 -33.219 1.00 93.19 294 ILE A CA 1
ATOM 2373 C C . ILE A 1 294 ? 36.343 -0.779 -33.081 1.00 93.19 294 ILE A C 1
ATOM 2375 O O . ILE A 1 294 ? 37.364 -1.096 -33.690 1.00 93.19 294 ILE A O 1
ATOM 2379 N N . VAL A 1 295 ? 35.673 -1.655 -32.326 1.00 89.50 295 VAL A N 1
ATOM 2380 C CA . VAL A 1 295 ? 36.158 -3.032 -32.107 1.00 89.50 295 VAL A CA 1
ATOM 2381 C C . VAL A 1 295 ? 36.098 -3.877 -33.380 1.00 89.50 295 VAL A C 1
ATOM 2383 O O . VAL A 1 295 ? 36.956 -4.738 -33.582 1.00 89.50 295 VAL A O 1
ATOM 2386 N N . THR A 1 296 ? 35.155 -3.585 -34.283 1.00 90.62 296 THR A N 1
ATOM 2387 C CA . THR A 1 296 ? 35.097 -4.180 -35.625 1.00 90.62 296 THR A CA 1
ATOM 2388 C C . THR A 1 296 ? 36.338 -3.838 -36.439 1.00 90.62 296 THR A C 1
ATOM 2390 O O . THR A 1 296 ? 36.978 -4.735 -36.983 1.00 90.62 296 THR A O 1
ATOM 2393 N N . ARG A 1 297 ? 36.745 -2.562 -36.466 1.00 95.00 297 ARG A N 1
ATOM 2394 C CA . ARG A 1 297 ? 37.974 -2.135 -37.162 1.00 95.00 297 ARG A CA 1
ATOM 2395 C C . ARG A 1 297 ? 39.237 -2.743 -36.554 1.00 95.00 297 ARG A C 1
ATOM 2397 O O . ARG A 1 297 ? 40.165 -3.054 -37.289 1.00 95.00 297 ARG A O 1
ATOM 2404 N N . ASN A 1 298 ? 39.260 -2.922 -35.235 1.00 94.75 298 ASN A N 1
ATOM 2405 C CA . ASN A 1 298 ? 40.411 -3.475 -34.521 1.00 94.75 298 ASN A CA 1
ATOM 2406 C C . ASN A 1 298 ? 40.522 -5.008 -34.618 1.00 94.75 298 ASN A C 1
ATOM 2408 O O . ASN A 1 298 ? 41.518 -5.564 -34.164 1.00 94.75 298 ASN A O 1
ATOM 2412 N N . GLY A 1 299 ? 39.519 -5.703 -35.170 1.00 93.06 299 GLY A N 1
ATOM 2413 C CA . GLY A 1 299 ? 39.541 -7.163 -35.317 1.00 93.06 299 GLY A CA 1
ATOM 2414 C C . GLY A 1 299 ? 39.356 -7.957 -34.013 1.00 93.06 299 GLY A C 1
ATOM 2415 O O . GLY A 1 299 ? 39.595 -9.163 -34.002 1.00 93.06 299 GLY A O 1
ATOM 2416 N N . ASP A 1 300 ? 38.920 -7.320 -32.920 1.00 95.31 300 ASP A N 1
ATOM 2417 C CA . ASP A 1 300 ? 38.677 -7.982 -31.628 1.00 95.31 300 ASP A CA 1
ATOM 2418 C C . ASP A 1 300 ? 37.306 -8.684 -31.631 1.00 95.31 300 ASP A C 1
ATOM 2420 O O . ASP A 1 300 ? 36.280 -8.097 -31.278 1.00 95.31 300 ASP A O 1
ATOM 2424 N N . ARG A 1 301 ? 37.284 -9.948 -32.070 1.00 94.94 301 ARG A N 1
ATOM 2425 C CA . ARG A 1 301 ? 36.052 -10.729 -32.276 1.00 94.94 301 ARG A CA 1
ATOM 2426 C C . ARG A 1 301 ? 35.202 -10.884 -31.010 1.00 94.94 301 ARG A C 1
ATOM 2428 O O . ARG A 1 301 ? 33.980 -10.827 -31.098 1.00 94.94 301 ARG A O 1
ATOM 2435 N N . GLN A 1 302 ? 35.825 -11.049 -29.843 1.00 93.38 302 GLN A N 1
ATOM 2436 C CA . GLN A 1 302 ? 35.091 -11.226 -28.587 1.00 93.38 302 GLN A CA 1
ATOM 2437 C C . GLN A 1 302 ? 34.360 -9.938 -28.192 1.00 93.38 302 GLN A C 1
ATOM 2439 O O . GLN A 1 302 ? 33.187 -9.970 -27.818 1.00 93.38 302 GLN A O 1
ATOM 2444 N N . LYS A 1 303 ? 35.020 -8.780 -28.319 1.00 91.50 303 LYS A N 1
ATOM 2445 C CA . LYS A 1 303 ? 34.362 -7.496 -28.041 1.00 91.50 303 LYS A CA 1
ATOM 2446 C C . LYS A 1 303 ? 33.329 -7.125 -29.096 1.00 91.50 303 LYS A C 1
ATOM 2448 O O . LYS A 1 303 ? 32.344 -6.475 -28.757 1.00 91.50 303 LYS A O 1
ATOM 2453 N N . GLN A 1 304 ? 33.533 -7.522 -30.353 1.00 94.12 304 GLN A N 1
ATOM 2454 C CA . GLN A 1 304 ? 32.525 -7.356 -31.404 1.00 94.12 304 GLN A CA 1
ATOM 2455 C C . GLN A 1 304 ? 31.222 -8.060 -31.026 1.00 94.12 304 GLN A C 1
ATOM 2457 O O . GLN A 1 304 ? 30.170 -7.432 -31.064 1.00 94.12 304 GLN A O 1
ATOM 2462 N N . GLU A 1 305 ? 31.297 -9.324 -30.607 1.00 94.25 305 GLU A N 1
ATOM 2463 C CA . GLU A 1 305 ? 30.126 -10.089 -30.171 1.00 94.25 305 GLU A CA 1
ATOM 2464 C C . GLU A 1 305 ? 29.447 -9.447 -28.954 1.00 94.25 305 GLU A C 1
ATOM 2466 O O . GLU A 1 305 ? 28.235 -9.238 -28.965 1.00 94.25 305 GLU A O 1
ATOM 2471 N N . TYR A 1 306 ? 30.225 -9.036 -27.947 1.00 94.44 306 TYR A N 1
ATOM 2472 C CA . TYR A 1 306 ? 29.699 -8.330 -26.776 1.00 94.44 306 TYR A CA 1
ATOM 2473 C C . TYR A 1 306 ? 28.916 -7.064 -27.155 1.00 94.44 306 TYR A C 1
ATOM 2475 O O . TYR A 1 306 ? 27.760 -6.910 -26.764 1.00 94.44 306 TYR A O 1
ATOM 2483 N N . TYR A 1 307 ? 29.520 -6.154 -27.930 1.00 90.94 307 TYR A N 1
ATOM 2484 C CA . TYR A 1 307 ? 28.856 -4.900 -28.289 1.00 90.94 307 TYR A CA 1
ATOM 2485 C C . TYR A 1 307 ? 27.706 -5.108 -29.279 1.00 90.94 307 TYR A C 1
ATOM 2487 O O . TYR A 1 307 ? 26.746 -4.345 -29.233 1.00 90.94 307 TYR A O 1
ATOM 2495 N N . ALA A 1 308 ? 27.758 -6.131 -30.138 1.00 93.12 308 ALA A N 1
ATOM 2496 C CA . ALA A 1 308 ? 26.631 -6.496 -30.994 1.00 93.12 308 ALA A CA 1
ATOM 2497 C C . ALA A 1 308 ? 25.423 -6.947 -30.158 1.00 93.12 308 ALA A C 1
ATOM 2499 O O . ALA A 1 308 ? 24.322 -6.435 -30.356 1.00 93.12 308 ALA A O 1
ATOM 2500 N N . ASN A 1 309 ? 25.643 -7.822 -29.172 1.00 89.75 309 ASN A N 1
ATOM 2501 C CA . ASN A 1 309 ? 24.598 -8.263 -28.247 1.00 89.75 309 ASN A CA 1
ATOM 2502 C C . ASN A 1 309 ? 24.067 -7.104 -27.395 1.00 89.75 309 ASN A C 1
ATOM 2504 O O . ASN A 1 309 ? 22.862 -6.993 -27.199 1.00 89.75 309 ASN A O 1
ATOM 2508 N N . TYR A 1 310 ? 24.944 -6.207 -26.935 1.00 93.56 310 TYR A N 1
ATOM 2509 C CA . TYR A 1 310 ? 24.529 -5.041 -26.157 1.00 93.56 310 TYR A CA 1
ATOM 2510 C C . TYR A 1 310 ? 23.675 -4.060 -26.975 1.00 93.56 310 TYR A C 1
ATOM 2512 O O . TYR A 1 310 ? 22.666 -3.570 -26.478 1.00 93.56 310 TYR A O 1
ATOM 2520 N N . VAL A 1 311 ? 24.018 -3.812 -28.246 1.00 90.12 311 VAL A N 1
ATOM 2521 C CA . VAL A 1 311 ? 23.177 -2.999 -29.145 1.00 90.12 311 VAL A CA 1
ATOM 2522 C C . VAL A 1 311 ? 21.814 -3.656 -29.364 1.00 90.12 311 VAL A C 1
ATOM 2524 O O . VAL A 1 311 ? 20.807 -2.962 -29.283 1.00 90.12 311 VAL A O 1
ATOM 2527 N N . ALA A 1 312 ? 21.772 -4.970 -29.605 1.00 92.81 312 ALA A N 1
ATOM 2528 C CA . ALA A 1 312 ? 20.513 -5.693 -29.781 1.00 92.81 312 ALA A CA 1
ATOM 2529 C C . ALA A 1 312 ? 19.633 -5.640 -28.519 1.00 92.81 312 ALA A C 1
ATOM 2531 O O . ALA A 1 312 ? 18.429 -5.429 -28.627 1.00 92.81 312 ALA A O 1
ATOM 2532 N N . ALA A 1 313 ? 20.236 -5.770 -27.333 1.00 89.81 313 ALA A N 1
ATOM 2533 C CA . ALA A 1 313 ? 19.534 -5.633 -26.060 1.00 89.81 313 ALA A CA 1
ATOM 2534 C C . ALA A 1 313 ? 18.949 -4.223 -25.876 1.00 89.81 313 ALA A C 1
ATOM 2536 O O . ALA A 1 313 ? 17.778 -4.100 -25.535 1.00 89.81 313 ALA A O 1
ATOM 2537 N N . LEU A 1 314 ? 19.724 -3.172 -26.173 1.00 87.19 314 LEU A N 1
ATOM 2538 C CA . LEU A 1 314 ? 19.236 -1.789 -26.114 1.00 87.19 314 LEU A CA 1
ATOM 2539 C C . LEU A 1 314 ? 18.108 -1.527 -27.119 1.00 87.19 314 LEU A C 1
ATOM 2541 O O . LEU A 1 314 ? 17.150 -0.841 -26.785 1.00 87.19 314 LEU A O 1
ATOM 2545 N N . ASP A 1 315 ? 18.204 -2.050 -28.346 1.00 92.25 315 ASP A N 1
ATOM 2546 C CA . ASP A 1 315 ? 17.141 -1.888 -29.345 1.00 92.25 315 ASP A CA 1
ATOM 2547 C C . ASP A 1 315 ? 15.842 -2.596 -28.894 1.00 92.25 315 ASP A C 1
ATOM 2549 O O . ASP A 1 315 ? 14.769 -2.006 -29.014 1.00 92.25 315 ASP A O 1
ATOM 2553 N N . ALA A 1 316 ? 15.934 -3.786 -28.287 1.00 93.62 316 ALA A N 1
ATOM 2554 C CA . ALA A 1 316 ? 14.782 -4.482 -27.703 1.00 93.62 316 ALA A CA 1
ATOM 2555 C C . ALA A 1 316 ? 14.193 -3.749 -26.481 1.00 93.62 316 ALA A C 1
ATOM 2557 O O . ALA A 1 316 ? 12.975 -3.673 -26.328 1.00 93.62 316 ALA A O 1
ATOM 2558 N N . GLU A 1 317 ? 15.039 -3.184 -25.616 1.00 91.25 317 GLU A N 1
ATOM 2559 C CA . GLU A 1 317 ? 14.598 -2.405 -24.454 1.00 91.25 317 GLU A CA 1
ATOM 2560 C C . GLU A 1 317 ? 13.876 -1.118 -24.874 1.00 91.25 317 GLU A C 1
ATOM 2562 O O . GLU A 1 317 ? 12.815 -0.803 -24.338 1.00 91.25 317 GLU A O 1
ATOM 2567 N N . ILE A 1 318 ? 14.402 -0.409 -25.878 1.00 89.62 318 ILE A N 1
ATOM 2568 C CA . ILE A 1 318 ? 13.760 0.776 -26.461 1.00 89.62 318 ILE A CA 1
ATOM 2569 C C . ILE A 1 318 ? 12.383 0.417 -27.031 1.00 89.62 318 ILE A C 1
ATOM 2571 O O . ILE A 1 318 ? 11.423 1.150 -26.802 1.00 89.62 318 ILE A O 1
ATOM 2575 N N . GLU A 1 319 ? 12.266 -0.698 -27.758 1.00 94.88 319 GLU A N 1
ATOM 2576 C CA . GLU A 1 319 ? 10.982 -1.166 -28.291 1.00 94.88 319 GLU A CA 1
ATOM 2577 C C . GLU A 1 319 ? 9.982 -1.469 -27.165 1.00 94.88 319 GLU A C 1
ATOM 2579 O O . GLU A 1 319 ? 8.848 -0.991 -27.202 1.00 94.88 319 GLU A O 1
ATOM 2584 N N . ALA A 1 320 ? 10.416 -2.167 -26.110 1.00 92.38 320 ALA A N 1
ATOM 2585 C CA . ALA A 1 320 ? 9.583 -2.435 -24.938 1.00 92.38 320 ALA A CA 1
ATOM 2586 C C . ALA A 1 320 ? 9.132 -1.144 -24.226 1.00 92.38 320 ALA A C 1
ATOM 2588 O O . ALA A 1 320 ? 7.974 -1.030 -23.821 1.00 92.38 320 ALA A O 1
ATOM 2589 N N . GLN A 1 321 ? 10.016 -0.147 -24.109 1.00 89.12 321 GLN A N 1
ATOM 2590 C CA . GLN A 1 321 ? 9.686 1.163 -23.542 1.00 89.12 321 GLN A CA 1
ATOM 2591 C C . GLN A 1 321 ? 8.656 1.911 -24.397 1.00 89.12 321 GLN A C 1
ATOM 2593 O O . GLN A 1 321 ? 7.741 2.514 -23.842 1.00 89.12 321 GLN A O 1
ATOM 2598 N N . VAL A 1 322 ? 8.752 1.848 -25.732 1.00 90.44 322 VAL A N 1
ATOM 2599 C CA . VAL A 1 322 ? 7.749 2.441 -26.635 1.00 90.44 322 VAL A CA 1
ATOM 2600 C C . VAL A 1 322 ? 6.381 1.803 -26.412 1.00 90.44 322 VAL A C 1
ATOM 2602 O O . VAL A 1 322 ? 5.421 2.531 -26.166 1.00 90.44 322 VAL A O 1
ATOM 2605 N N . VAL A 1 323 ? 6.303 0.469 -26.409 1.00 94.50 323 VAL A N 1
ATOM 2606 C CA . VAL A 1 323 ? 5.047 -0.260 -26.159 1.00 94.50 323 VAL A CA 1
ATOM 2607 C C . VAL A 1 323 ? 4.455 0.126 -24.801 1.00 94.50 323 VAL A C 1
ATOM 2609 O O . VAL A 1 323 ? 3.271 0.449 -24.711 1.00 94.50 323 VAL A O 1
ATOM 2612 N N . ARG A 1 324 ? 5.282 0.181 -23.747 1.00 92.81 324 ARG A N 1
ATOM 2613 C CA . ARG A 1 324 ? 4.832 0.580 -22.404 1.00 92.81 324 ARG A CA 1
ATOM 2614 C C . ARG A 1 324 ? 4.301 2.015 -22.374 1.00 92.81 324 ARG A C 1
ATOM 2616 O O . ARG A 1 324 ? 3.261 2.270 -21.771 1.00 92.81 324 ARG A O 1
ATOM 2623 N N . LEU A 1 325 ? 4.982 2.958 -23.027 1.00 90.75 325 LEU A N 1
ATOM 2624 C CA . LEU A 1 325 ? 4.539 4.355 -23.106 1.00 90.75 325 LEU A CA 1
ATOM 2625 C C . LEU A 1 325 ? 3.226 4.502 -23.879 1.00 90.75 325 LEU A C 1
ATOM 2627 O O . LEU A 1 325 ? 2.387 5.318 -23.494 1.00 90.75 325 LEU A O 1
ATOM 2631 N N . GLU A 1 326 ? 3.045 3.744 -24.959 1.00 92.62 326 GLU A N 1
ATOM 2632 C CA . GLU A 1 326 ? 1.792 3.707 -25.714 1.00 92.62 326 GLU A CA 1
ATOM 2633 C C . GLU A 1 326 ? 0.650 3.152 -24.863 1.00 92.62 326 GLU A C 1
ATOM 2635 O O . GLU A 1 326 ? -0.430 3.744 -24.838 1.00 92.62 326 GLU A O 1
ATOM 2640 N N . GLU A 1 327 ? 0.898 2.087 -24.100 1.00 93.06 327 GLU A N 1
ATOM 2641 C CA . GLU A 1 327 ? -0.107 1.499 -23.219 1.00 93.06 327 GLU A CA 1
ATOM 2642 C C . GLU A 1 327 ? -0.507 2.454 -22.081 1.00 93.06 327 GLU A C 1
ATOM 2644 O O . GLU A 1 327 ? -1.698 2.705 -21.872 1.00 93.06 327 GLU A O 1
ATOM 2649 N N . LEU A 1 328 ? 0.472 3.068 -21.404 1.00 87.62 328 LEU A N 1
ATOM 2650 C CA . LEU A 1 328 ? 0.228 4.070 -20.359 1.00 87.62 328 LEU A CA 1
ATOM 2651 C C . LEU A 1 328 ? -0.562 5.267 -20.897 1.00 87.62 328 LEU A C 1
ATOM 2653 O O . LEU A 1 328 ? -1.518 5.710 -20.263 1.00 87.62 328 LEU A O 1
ATOM 2657 N N . LYS A 1 329 ? -0.207 5.782 -22.082 1.00 89.50 329 LYS A N 1
ATOM 2658 C CA . LYS A 1 329 ? -0.943 6.884 -22.721 1.00 89.50 329 LYS A CA 1
ATOM 2659 C C . LYS A 1 329 ? -2.351 6.475 -23.132 1.00 89.50 329 LYS A C 1
ATOM 2661 O O . LYS A 1 329 ? -3.279 7.253 -22.940 1.00 89.50 329 LYS A O 1
ATOM 2666 N N . SER A 1 330 ? -2.517 5.279 -23.693 1.00 92.19 330 SER A N 1
ATOM 2667 C CA . SER A 1 330 ? -3.823 4.794 -24.139 1.00 92.19 330 SER A CA 1
ATOM 2668 C C . SER A 1 330 ? -4.788 4.595 -22.974 1.00 92.19 330 SER A C 1
ATOM 2670 O O . SER A 1 330 ? -5.987 4.788 -23.154 1.00 92.19 330 SER A O 1
ATOM 2672 N N . ARG A 1 331 ? -4.289 4.178 -21.806 1.00 90.50 331 ARG A N 1
ATOM 2673 C CA . ARG A 1 331 ? -5.122 3.877 -20.633 1.00 90.50 331 ARG A CA 1
ATOM 2674 C C . ARG A 1 331 ? -5.304 5.074 -19.712 1.00 90.50 331 ARG A C 1
ATOM 2676 O O . ARG A 1 331 ? -6.379 5.252 -19.153 1.00 90.50 331 ARG A O 1
ATOM 2683 N N . PHE A 1 332 ? -4.271 5.899 -19.562 1.00 90.94 332 PHE A N 1
ATOM 2684 C CA . PHE A 1 332 ? -4.214 6.941 -18.535 1.00 90.94 332 PHE A CA 1
ATOM 2685 C C . PHE A 1 332 ? -3.818 8.317 -19.080 1.00 90.94 332 PHE A C 1
ATOM 2687 O O . PHE A 1 332 ? -3.373 9.176 -18.318 1.00 90.94 332 PHE A O 1
ATOM 2694 N N . GLY A 1 333 ? -3.969 8.547 -20.389 1.00 84.62 333 GLY A N 1
ATOM 2695 C CA . GLY A 1 333 ? -3.564 9.788 -21.053 1.00 84.62 333 GLY A CA 1
ATOM 2696 C C . GLY A 1 333 ? -4.075 11.052 -20.359 1.00 84.62 333 GLY A C 1
ATOM 2697 O O . GLY A 1 333 ? -3.295 11.977 -20.136 1.00 84.62 333 GLY A O 1
ATOM 2698 N N . ASP A 1 334 ? -5.334 11.056 -19.917 1.00 83.62 334 ASP A N 1
ATOM 2699 C CA . ASP A 1 334 ? -5.935 12.196 -19.215 1.00 83.62 334 ASP A CA 1
ATOM 2700 C C . ASP A 1 334 ? -5.232 12.512 -17.883 1.00 83.62 334 ASP A C 1
ATOM 2702 O O . ASP A 1 334 ? -5.040 13.678 -17.543 1.00 83.62 334 ASP A O 1
ATOM 2706 N N . LEU A 1 335 ? -4.776 11.489 -17.150 1.00 82.12 335 LEU A N 1
ATOM 2707 C CA . LEU A 1 335 ? -4.047 11.661 -15.886 1.00 82.12 335 LEU A CA 1
ATOM 2708 C C . LEU A 1 335 ? -2.624 12.188 -16.118 1.00 82.12 335 LEU A C 1
ATOM 2710 O O . LEU A 1 335 ? -2.112 12.983 -15.329 1.00 82.12 335 LEU A O 1
ATOM 2714 N N . ILE A 1 336 ? -1.989 11.764 -17.214 1.00 78.56 336 ILE A N 1
ATOM 2715 C CA . ILE A 1 336 ? -0.621 12.155 -17.575 1.00 78.56 336 ILE A CA 1
ATOM 2716 C C . ILE A 1 336 ? -0.576 13.623 -18.029 1.00 78.56 336 ILE A C 1
ATOM 2718 O O . ILE A 1 336 ? 0.329 14.363 -17.642 1.00 78.56 336 ILE A O 1
ATOM 2722 N N . VAL A 1 337 ? -1.560 14.079 -18.815 1.00 72.44 337 VAL A N 1
ATOM 2723 C CA . VAL A 1 337 ? -1.588 15.448 -19.363 1.00 72.44 337 VAL A CA 1
ATOM 2724 C C . VAL A 1 337 ? -1.698 16.500 -18.256 1.00 72.44 337 VAL A C 1
ATOM 2726 O O . VAL A 1 337 ? -0.930 17.461 -18.260 1.00 72.44 337 VAL A O 1
ATOM 2729 N N . VAL A 1 338 ? -2.572 16.286 -17.265 1.00 60.16 338 VAL A N 1
ATOM 2730 C CA . VAL A 1 338 ? -2.853 17.249 -16.180 1.00 60.16 338 VAL A CA 1
ATOM 2731 C C . VAL A 1 338 ? -1.610 17.592 -15.344 1.00 60.16 338 VAL A C 1
ATOM 2733 O O . VAL A 1 338 ? -1.506 18.705 -14.830 1.00 60.16 338 VAL A O 1
ATOM 2736 N N . ASN A 1 339 ? -0.634 16.683 -15.254 1.00 51.28 339 ASN A N 1
ATOM 2737 C CA . ASN A 1 339 ? 0.567 16.865 -14.433 1.00 51.28 339 ASN A CA 1
ATOM 2738 C C . ASN A 1 339 ? 1.794 17.391 -15.206 1.00 51.28 339 ASN A C 1
ATOM 2740 O O . ASN A 1 339 ? 2.800 17.730 -14.593 1.00 51.28 339 ASN A O 1
ATOM 2744 N N . THR A 1 340 ? 1.725 17.490 -16.539 1.00 47.69 340 THR A N 1
ATOM 2745 C CA . THR A 1 340 ? 2.822 18.036 -17.374 1.00 47.69 340 THR A CA 1
ATOM 2746 C C . THR A 1 340 ? 2.661 19.524 -17.700 1.00 47.69 340 THR A C 1
ATOM 2748 O O . THR A 1 340 ? 3.578 20.141 -18.237 1.00 47.69 340 THR A O 1
ATOM 2751 N N . THR A 1 341 ? 1.508 20.112 -17.365 1.00 42.03 341 THR A N 1
ATOM 2752 C CA . THR A 1 341 ? 1.156 21.512 -17.660 1.00 42.03 341 THR A CA 1
ATOM 2753 C C . THR A 1 341 ? 1.090 22.429 -16.435 1.00 42.03 341 THR A C 1
ATOM 2755 O O . THR A 1 341 ? 0.807 23.615 -16.601 1.00 42.03 341 THR A O 1
ATOM 2758 N N . SER A 1 342 ? 1.345 21.923 -15.224 1.00 31.70 342 SER A N 1
ATOM 2759 C CA . SER A 1 342 ? 1.516 22.771 -14.035 1.00 31.70 342 SER A CA 1
ATOM 2760 C C . SER A 1 342 ? 3.005 23.114 -13.867 1.00 31.70 342 SER A C 1
ATOM 2762 O O . SER A 1 342 ? 3.795 22.182 -13.718 1.00 31.70 342 SER A O 1
ATOM 2764 N N . PRO A 1 343 ? 3.392 24.400 -13.968 1.00 34.12 343 PRO A N 1
ATOM 2765 C CA . PRO A 1 343 ? 4.785 24.851 -13.919 1.00 34.12 343 PRO A CA 1
ATOM 2766 C C . PRO A 1 343 ? 5.449 24.701 -12.548 1.00 34.12 343 PRO A C 1
ATOM 2768 O O . PRO A 1 343 ? 4.731 24.755 -11.520 1.00 34.12 343 PRO A O 1
#

pLDDT: mean 70.61, std 20.5, range [22.69, 95.31]

Radius of gyration: 29.19 Å; chains: 1; bounding box: 98×47×102 Å

Foldseek 3Di:
DDDDDDDDPVVVVVVVVVVVVVLPDDLQADLVFDPPDWCDLVNVVVLQVLLVVPPLSVVLLVLLCVVVVHPDSSCCVVQETADAQQDQDVDGAPDFAFADAAPPVVVVVCVVDVVSVVVVVCCVPVDPDPHCVVVVVVRNHGRHGYAHSRDGSLVSSLSVQLQSQLSQFDNLPPPLDQLLVALALVSQLLCQQPGRSHNLSSQLRSVQSSLVSCVVPVRDDDDPCVVQADSNSHGPDSVVVSVCVCCVNRRNVNVVVSSVVSLCSLQVVLVVLVVVLCCLVPPVLVVLVVQLVVCVVVVVVVVNVVSVVVNVVSVVSNVVSVVVNVSSCVRPVVSNVVVVPDD